Protein AF-A0A1V4TZR5-F1 (afdb_monomer_lite)

Structure (mmCIF, N/CA/C/O backbone):
data_AF-A0A1V4TZR5-F1
#
_entry.id   AF-A0A1V4TZR5-F1
#
loop_
_atom_site.group_PDB
_atom_site.id
_atom_site.type_symbol
_atom_site.label_atom_id
_atom_site.label_alt_id
_atom_site.label_comp_id
_atom_site.label_asym_id
_atom_site.label_entity_id
_atom_site.label_seq_id
_atom_site.pdbx_PDB_ins_code
_atom_site.Cartn_x
_atom_site.Cartn_y
_atom_site.Cartn_z
_atom_site.occupancy
_atom_site.B_iso_or_equiv
_atom_site.auth_seq_id
_atom_site.auth_comp_id
_atom_site.auth_asym_id
_atom_site.auth_atom_id
_atom_site.pdbx_PDB_model_num
ATOM 1 N N . MET A 1 1 ? 12.881 13.102 1.757 1.00 41.53 1 MET A N 1
ATOM 2 C CA . MET A 1 1 ? 12.978 12.162 0.625 1.00 41.53 1 MET A CA 1
ATOM 3 C C . MET A 1 1 ? 14.440 12.087 0.265 1.00 41.53 1 MET A C 1
ATOM 5 O O . MET A 1 1 ? 14.995 13.109 -0.115 1.00 41.53 1 MET A O 1
ATOM 9 N N . GLU A 1 2 ? 15.075 10.937 0.457 1.00 46.25 2 GLU A N 1
ATOM 10 C CA . GLU A 1 2 ? 16.318 10.672 -0.265 1.00 46.25 2 GLU A CA 1
ATOM 11 C C . GLU A 1 2 ? 15.955 10.663 -1.757 1.00 46.25 2 GLU A C 1
ATOM 13 O O . GLU A 1 2 ? 14.931 10.098 -2.140 1.00 46.25 2 GLU A O 1
ATOM 18 N N . GLY A 1 3 ? 16.700 11.388 -2.591 1.00 53.25 3 GLY A N 1
ATOM 19 C CA . GLY A 1 3 ? 16.380 11.612 -4.008 1.00 53.25 3 GLY A CA 1
ATOM 20 C C . GLY A 1 3 ? 16.593 10.388 -4.905 1.00 53.25 3 GLY A C 1
ATOM 21 O O . GLY A 1 3 ? 17.059 10.538 -6.027 1.00 53.25 3 GLY A O 1
ATOM 22 N N . ASN A 1 4 ? 16.319 9.183 -4.405 1.00 70.31 4 ASN A N 1
ATOM 23 C CA . ASN A 1 4 ? 16.599 7.900 -5.052 1.00 70.31 4 ASN A CA 1
ATOM 24 C C . ASN A 1 4 ? 15.335 7.139 -5.487 1.00 70.31 4 ASN A C 1
ATOM 26 O O . ASN A 1 4 ? 15.449 6.040 -6.020 1.00 70.31 4 ASN A O 1
ATOM 30 N N . THR A 1 5 ? 14.140 7.691 -5.254 1.00 76.06 5 THR A N 1
ATOM 31 C CA . THR A 1 5 ? 12.869 7.011 -5.539 1.00 76.06 5 THR A CA 1
ATOM 32 C C . THR A 1 5 ? 12.047 7.798 -6.552 1.00 76.06 5 THR A C 1
ATOM 34 O O . THR A 1 5 ? 11.783 8.985 -6.358 1.00 76.06 5 THR A O 1
ATOM 37 N N . ILE A 1 6 ? 11.593 7.119 -7.606 1.00 80.38 6 ILE A N 1
ATOM 38 C CA . ILE A 1 6 ? 10.642 7.644 -8.589 1.00 80.38 6 ILE A CA 1
ATOM 39 C C . ILE A 1 6 ? 9.347 6.845 -8.453 1.00 80.38 6 ILE A C 1
ATOM 41 O O . ILE A 1 6 ? 9.367 5.619 -8.497 1.00 80.38 6 ILE A O 1
ATOM 45 N N . VAL A 1 7 ? 8.223 7.545 -8.299 1.00 83.62 7 VAL A N 1
ATOM 46 C CA . VAL A 1 7 ? 6.881 6.952 -8.312 1.00 83.62 7 VAL A CA 1
ATOM 47 C C . VAL A 1 7 ? 6.123 7.561 -9.480 1.00 83.62 7 VAL A C 1
ATOM 49 O O . VAL A 1 7 ? 6.061 8.784 -9.597 1.00 83.62 7 VAL A O 1
ATOM 52 N N . MET A 1 8 ? 5.563 6.718 -10.343 1.00 87.19 8 MET A N 1
ATOM 53 C CA . MET A 1 8 ? 4.753 7.149 -11.478 1.00 87.19 8 MET A CA 1
ATOM 54 C C . MET A 1 8 ? 3.596 6.188 -11.715 1.00 87.19 8 MET A C 1
ATOM 56 O O . MET A 1 8 ? 3.726 4.987 -11.480 1.00 87.19 8 MET A O 1
ATOM 60 N N . ASP A 1 9 ? 2.498 6.730 -12.227 1.00 88.56 9 ASP A N 1
ATOM 61 C CA . ASP A 1 9 ? 1.417 5.939 -12.796 1.00 88.56 9 ASP A CA 1
ATOM 62 C C . ASP A 1 9 ? 1.703 5.700 -14.277 1.00 88.56 9 ASP A C 1
ATOM 64 O O . ASP A 1 9 ? 2.139 6.600 -14.996 1.00 88.56 9 ASP A O 1
ATOM 68 N N . THR A 1 10 ? 1.436 4.485 -14.740 1.00 90.69 10 THR A N 1
ATOM 69 C CA . THR A 1 10 ? 1.582 4.113 -16.146 1.00 90.69 10 THR A CA 1
ATOM 70 C C . THR A 1 10 ? 0.450 3.186 -16.573 1.00 90.69 10 THR A C 1
ATOM 72 O O . THR A 1 10 ? -0.339 2.714 -15.748 1.00 90.69 10 THR A O 1
ATOM 75 N N . ILE A 1 11 ? 0.361 2.943 -17.874 1.00 89.62 11 ILE A N 1
ATOM 76 C CA . ILE A 1 11 ? -0.538 1.960 -18.469 1.00 89.62 11 ILE A CA 1
ATOM 77 C C . ILE A 1 11 ? 0.256 0.720 -18.874 1.00 89.62 11 ILE A C 1
ATOM 79 O O . ILE A 1 11 ? 1.424 0.811 -19.249 1.00 89.62 11 ILE A O 1
ATOM 83 N N . ILE A 1 12 ? -0.384 -0.446 -18.800 1.00 94.75 12 ILE A N 1
ATOM 84 C CA . ILE A 1 12 ? 0.176 -1.668 -19.382 1.00 94.75 12 ILE A CA 1
ATOM 85 C C . ILE A 1 12 ? 0.112 -1.522 -20.903 1.00 94.75 12 ILE A C 1
ATOM 87 O O . ILE A 1 12 ? -0.946 -1.204 -21.447 1.00 94.75 12 ILE A O 1
ATOM 91 N N . GLY A 1 13 ? 1.235 -1.760 -21.573 1.00 95.62 13 GLY A N 1
ATOM 92 C CA . GLY A 1 13 ? 1.383 -1.612 -23.014 1.00 95.62 13 GLY A CA 1
ATOM 93 C C . GLY A 1 13 ? 2.599 -0.774 -23.390 1.00 95.62 13 GLY A C 1
ATOM 94 O O . GLY A 1 13 ? 3.526 -0.588 -22.602 1.00 95.62 13 GLY A O 1
ATOM 95 N N . GLU A 1 14 ? 2.586 -0.283 -24.622 1.00 94.38 14 GLU A N 1
ATOM 96 C CA . GLU A 1 14 ? 3.638 0.543 -25.206 1.00 94.38 14 GLU A CA 1
ATOM 97 C C . GLU A 1 14 ? 3.061 1.887 -25.654 1.00 94.38 14 GLU A C 1
ATOM 99 O O . GLU A 1 14 ? 1.922 1.965 -26.120 1.00 94.38 14 GLU A O 1
ATOM 104 N N . GLY A 1 15 ? 3.851 2.947 -25.502 1.00 89.75 15 GLY A N 1
ATOM 105 C CA . GLY A 1 15 ? 3.522 4.286 -25.966 1.00 89.75 15 GLY A CA 1
ATOM 106 C C . GLY A 1 15 ? 4.728 4.980 -26.586 1.00 89.75 15 GLY A C 1
ATOM 107 O O . GLY A 1 15 ? 5.882 4.653 -26.306 1.00 89.75 15 GLY A O 1
ATOM 108 N N . GLU A 1 16 ? 4.460 5.968 -27.434 1.00 87.38 16 GLU A N 1
ATOM 109 C CA . GLU A 1 16 ? 5.512 6.810 -27.990 1.00 87.38 16 GLU A CA 1
ATOM 110 C C . GLU A 1 16 ? 5.997 7.820 -26.939 1.00 87.38 16 GLU A C 1
ATOM 112 O O . GLU A 1 16 ? 5.207 8.469 -26.249 1.00 87.38 16 GLU A O 1
ATOM 117 N N . LEU A 1 17 ? 7.319 7.958 -26.803 1.00 87.25 17 LEU A N 1
ATOM 118 C CA . LEU A 1 17 ? 7.912 8.924 -25.885 1.00 87.25 17 LEU A CA 1
ATOM 119 C C . LEU A 1 17 ? 8.089 10.282 -26.557 1.00 87.25 17 LEU A C 1
ATOM 121 O O . LEU A 1 17 ? 8.948 10.461 -27.421 1.00 87.25 17 LEU A O 1
ATOM 125 N N . HIS A 1 18 ? 7.346 11.270 -26.066 1.00 85.00 18 HIS A N 1
ATOM 126 C CA . HIS A 1 18 ? 7.505 12.665 -26.455 1.00 85.00 18 HIS A CA 1
ATOM 127 C C . HIS A 1 18 ? 8.212 13.443 -25.344 1.00 85.00 18 HIS A C 1
ATOM 129 O O . HIS A 1 18 ? 7.606 13.840 -24.353 1.00 85.00 18 HIS A O 1
ATOM 135 N N . PHE A 1 19 ? 9.508 13.694 -25.525 1.00 82.94 19 PHE A N 1
ATOM 136 C CA . PHE A 1 19 ? 10.323 14.442 -24.559 1.00 82.94 19 PHE A CA 1
ATOM 137 C C . PHE A 1 19 ? 10.041 15.960 -24.554 1.00 82.94 19 PHE A C 1
ATOM 139 O O . PHE A 1 19 ? 10.516 16.682 -23.679 1.00 82.94 19 PHE A O 1
ATOM 146 N N . GLY A 1 20 ? 9.226 16.462 -25.488 1.00 77.75 20 GLY A N 1
ATOM 147 C CA . GLY A 1 20 ? 8.846 17.873 -25.554 1.00 77.75 20 GLY A CA 1
ATOM 148 C C . GLY A 1 20 ? 10.075 18.794 -25.650 1.00 77.75 20 GLY A C 1
ATOM 149 O O . GLY A 1 20 ? 10.891 18.595 -26.549 1.00 77.75 20 GLY A O 1
ATOM 150 N N . PRO A 1 21 ? 10.233 19.798 -24.762 1.00 72.88 21 PRO A N 1
ATOM 151 C CA . PRO A 1 21 ? 11.393 20.692 -24.771 1.00 72.88 21 PRO A CA 1
ATOM 152 C C . PRO A 1 21 ? 12.685 20.019 -24.283 1.00 72.88 21 PRO A C 1
ATOM 154 O O . PRO A 1 21 ? 13.762 20.584 -24.472 1.00 72.88 21 PRO A O 1
ATOM 157 N N . ALA A 1 22 ? 12.609 18.836 -23.659 1.00 73.31 22 ALA A N 1
ATOM 158 C CA . ALA A 1 22 ? 13.800 18.061 -23.353 1.00 73.31 22 ALA A CA 1
ATOM 159 C C . ALA A 1 22 ? 14.406 17.540 -24.661 1.00 73.31 22 ALA A C 1
ATOM 161 O O . ALA A 1 22 ? 13.767 16.843 -25.449 1.00 73.31 22 ALA A O 1
ATOM 162 N N . SER A 1 23 ? 15.660 17.907 -24.894 1.00 65.38 23 SER A N 1
ATOM 163 C CA . SER A 1 23 ? 16.415 17.537 -26.083 1.00 65.38 23 SER A CA 1
ATOM 164 C C . SER A 1 23 ? 17.523 16.546 -25.736 1.00 65.38 23 SER A C 1
ATOM 166 O O . SER A 1 23 ? 17.805 16.266 -24.568 1.00 65.38 23 SER A O 1
ATOM 168 N N . LYS A 1 24 ? 18.209 16.064 -26.775 1.00 60.88 24 LYS A N 1
ATOM 169 C CA . LYS A 1 24 ? 19.467 15.319 -26.646 1.00 60.88 24 LYS A CA 1
ATOM 170 C C . LYS A 1 24 ? 20.497 16.030 -25.752 1.00 60.88 24 LYS A C 1
ATOM 172 O O . LYS A 1 24 ? 21.319 15.338 -25.164 1.00 60.88 24 LYS A O 1
ATOM 177 N N . ASP A 1 25 ? 20.442 17.358 -25.649 1.00 65.38 25 ASP A N 1
ATOM 178 C CA . ASP A 1 25 ? 21.437 18.164 -24.935 1.00 65.38 25 ASP A CA 1
ATOM 179 C C . ASP A 1 25 ? 20.937 18.646 -23.561 1.00 65.38 25 ASP A C 1
ATOM 181 O O . ASP A 1 25 ? 21.736 18.841 -22.650 1.00 65.38 25 ASP A O 1
ATOM 185 N N . LEU A 1 26 ? 19.618 18.805 -23.387 1.00 67.06 26 LEU A N 1
ATOM 186 C CA . LEU A 1 26 ? 19.001 19.224 -22.118 1.00 67.06 26 LEU A CA 1
ATOM 187 C C . LEU A 1 26 ? 18.702 18.042 -21.181 1.00 67.06 26 LEU A C 1
ATOM 189 O O . LEU A 1 26 ? 18.626 18.223 -19.968 1.00 67.06 26 LEU A O 1
ATOM 193 N N . GLY A 1 27 ? 18.592 16.833 -21.740 1.00 76.12 27 GLY A N 1
ATOM 194 C CA . GLY A 1 27 ? 18.378 15.599 -20.995 1.00 76.12 27 GLY A CA 1
ATOM 195 C C . GLY A 1 27 ? 16.925 15.352 -20.608 1.00 76.12 27 GLY A C 1
ATOM 196 O O . GLY A 1 27 ? 16.122 16.265 -20.448 1.00 76.12 27 GLY A O 1
ATOM 197 N N . GLY A 1 28 ? 16.583 14.075 -20.474 1.00 86.50 28 GLY A N 1
ATOM 198 C CA . GLY A 1 28 ? 15.235 13.632 -20.137 1.00 86.50 28 GLY A CA 1
ATOM 199 C C . GLY A 1 28 ? 15.166 12.117 -20.044 1.00 86.50 28 GLY A C 1
ATOM 200 O O . GLY A 1 28 ? 15.966 11.420 -20.663 1.00 86.50 28 GLY A O 1
ATOM 201 N N . GLN A 1 29 ? 14.219 11.603 -19.269 1.00 91.06 29 GLN A N 1
ATOM 202 C CA . GLN A 1 29 ? 13.954 10.170 -19.173 1.00 91.06 29 GLN A CA 1
ATOM 203 C C . GLN A 1 29 ? 12.460 9.888 -19.289 1.00 91.06 29 GLN A C 1
ATOM 205 O O . GLN A 1 29 ? 11.643 10.705 -18.867 1.00 91.06 29 GLN A O 1
ATOM 210 N N . GLY A 1 30 ? 12.117 8.736 -19.855 1.00 91.69 30 GLY A N 1
ATOM 211 C CA . GLY A 1 30 ? 10.738 8.300 -20.024 1.00 91.69 30 GLY A CA 1
ATOM 212 C C . GLY A 1 30 ? 10.611 6.783 -19.983 1.00 91.69 30 GLY A C 1
ATOM 213 O O . GLY A 1 30 ? 11.525 6.065 -20.388 1.00 91.69 30 GLY A O 1
ATOM 214 N N . LEU A 1 31 ? 9.466 6.314 -19.495 1.00 94.75 31 LEU A N 1
ATOM 215 C CA . LEU A 1 31 ? 9.044 4.919 -19.557 1.00 94.75 31 LEU A CA 1
ATOM 216 C C . LEU A 1 31 ? 8.263 4.712 -20.859 1.00 94.75 31 LEU A C 1
ATOM 218 O O . LEU A 1 31 ? 7.177 5.265 -21.011 1.00 94.75 31 LEU A O 1
ATOM 222 N N . ARG A 1 32 ? 8.825 3.958 -21.806 1.00 95.44 32 ARG A N 1
ATOM 223 C CA . ARG A 1 32 ? 8.204 3.682 -23.111 1.00 95.44 32 ARG A CA 1
ATOM 224 C C . ARG A 1 32 ? 7.141 2.595 -23.017 1.00 95.44 32 ARG A C 1
ATOM 226 O O . ARG A 1 32 ? 6.089 2.700 -23.641 1.00 95.44 32 ARG A O 1
ATOM 233 N N . SER A 1 33 ? 7.431 1.534 -22.275 1.00 96.50 33 SER A N 1
ATOM 234 C CA . SER A 1 33 ? 6.533 0.389 -22.180 1.00 96.50 33 SER A CA 1
ATOM 235 C C . SER A 1 33 ? 6.601 -0.286 -20.823 1.00 96.50 33 SER A C 1
ATOM 237 O O . SER A 1 33 ? 7.637 -0.285 -20.153 1.00 96.50 33 SER A O 1
ATOM 239 N N . LEU A 1 34 ? 5.476 -0.885 -20.447 1.00 97.19 34 LEU A N 1
ATOM 240 C CA . LEU A 1 34 ? 5.358 -1.805 -19.330 1.00 97.19 34 LEU A CA 1
ATOM 241 C C . LEU A 1 34 ? 4.607 -3.045 -19.806 1.00 97.19 34 LEU A C 1
ATOM 243 O O . LEU A 1 34 ? 3.456 -2.960 -20.235 1.00 97.19 34 LEU A O 1
ATOM 247 N N . VAL A 1 35 ? 5.247 -4.203 -19.677 1.00 97.44 35 VAL A N 1
ATOM 248 C CA . VAL A 1 35 ? 4.651 -5.511 -19.959 1.00 97.44 35 VAL A CA 1
ATOM 249 C C . VAL A 1 35 ? 4.681 -6.344 -18.685 1.00 97.44 35 VAL A C 1
ATOM 251 O O . VAL A 1 35 ? 5.705 -6.407 -18.007 1.00 97.44 35 VAL A O 1
ATOM 254 N N . VAL A 1 36 ? 3.555 -6.974 -18.357 1.00 96.38 36 VAL A N 1
ATOM 255 C CA . VAL A 1 36 ? 3.476 -7.976 -17.288 1.00 96.38 36 VAL A CA 1
ATOM 256 C C . VAL A 1 36 ? 3.531 -9.346 -17.951 1.00 96.38 36 VAL A C 1
ATOM 258 O O . VAL A 1 36 ? 2.647 -9.668 -18.743 1.00 96.38 36 VAL A O 1
ATOM 261 N N . ASP A 1 37 ? 4.565 -10.122 -17.646 1.00 94.69 37 ASP A N 1
ATOM 262 C CA . ASP A 1 37 ? 4.792 -11.457 -18.198 1.00 94.69 37 ASP A CA 1
ATOM 263 C C . ASP A 1 37 ? 4.901 -12.465 -17.050 1.00 94.69 37 ASP A C 1
ATOM 265 O O . ASP A 1 37 ? 5.922 -12.560 -16.370 1.00 94.69 37 ASP A O 1
ATOM 269 N N . GLY A 1 38 ? 3.796 -13.154 -16.759 1.00 94.25 38 GLY A N 1
ATOM 270 C CA . GLY A 1 38 ? 3.696 -14.059 -15.614 1.00 94.25 38 GLY A CA 1
ATOM 271 C C . GLY A 1 38 ? 3.983 -13.359 -14.279 1.00 94.25 38 GLY A C 1
ATOM 272 O O . GLY A 1 38 ? 3.177 -12.554 -13.802 1.00 94.25 38 GLY A O 1
ATOM 273 N N . ASP A 1 39 ? 5.128 -13.692 -13.682 1.00 95.06 39 ASP A N 1
ATOM 274 C CA . ASP A 1 39 ? 5.614 -13.147 -12.407 1.00 95.06 39 ASP A CA 1
ATOM 275 C C . ASP A 1 39 ? 6.731 -12.108 -12.581 1.00 95.06 39 ASP A C 1
ATOM 277 O O . ASP A 1 39 ? 7.379 -11.714 -11.610 1.00 95.06 39 ASP A O 1
ATOM 281 N N . GLU A 1 40 ? 6.928 -11.617 -13.803 1.00 97.25 40 GLU A N 1
ATOM 282 C CA . GLU A 1 40 ? 7.869 -10.555 -14.134 1.00 97.25 40 GLU A CA 1
ATOM 283 C C . GLU A 1 40 ? 7.146 -9.311 -14.662 1.00 97.25 40 GLU A C 1
ATOM 285 O O . GLU A 1 40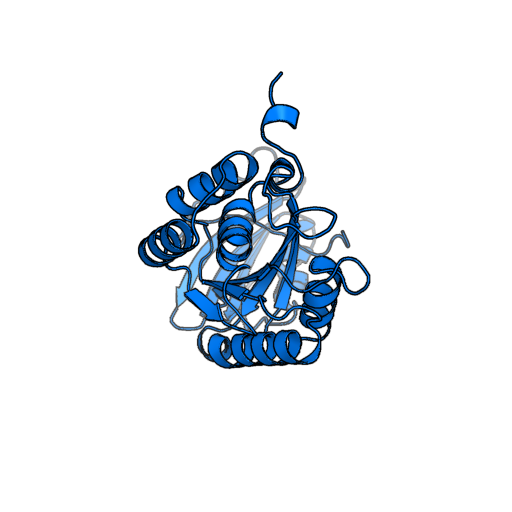 ? 6.091 -9.364 -15.298 1.00 97.25 40 GLU A O 1
ATOM 290 N N . VAL A 1 41 ? 7.746 -8.154 -14.402 1.00 97.19 41 VAL A N 1
ATOM 291 C CA . VAL A 1 41 ? 7.373 -6.867 -14.981 1.00 97.19 41 VAL A CA 1
ATOM 292 C C . VAL A 1 41 ? 8.571 -6.365 -15.769 1.00 97.19 41 VAL A C 1
ATOM 294 O O . VAL A 1 41 ? 9.655 -6.164 -15.220 1.00 97.19 41 VAL A O 1
ATOM 297 N N . ARG A 1 42 ? 8.365 -6.163 -17.067 1.00 97.94 42 ARG A N 1
ATOM 298 C CA . ARG A 1 42 ? 9.366 -5.669 -18.010 1.00 97.94 42 ARG A CA 1
ATOM 299 C C . ARG A 1 42 ? 9.057 -4.208 -18.294 1.00 97.94 42 ARG A C 1
ATOM 301 O O . ARG A 1 42 ? 7.987 -3.892 -18.812 1.00 97.94 42 ARG A O 1
ATOM 308 N N . THR A 1 43 ? 9.977 -3.318 -17.945 1.00 97.12 43 THR A N 1
ATOM 309 C CA . THR A 1 43 ? 9.836 -1.877 -18.185 1.00 97.12 43 THR A CA 1
ATOM 310 C C . THR A 1 43 ? 10.918 -1.397 -19.132 1.00 97.12 43 THR A C 1
ATOM 312 O O . THR A 1 43 ? 12.100 -1.523 -18.819 1.00 97.12 43 THR A O 1
ATOM 315 N N . THR A 1 44 ? 10.543 -0.845 -20.287 1.00 96.75 44 THR A N 1
ATOM 316 C CA . THR A 1 44 ? 11.528 -0.258 -21.201 1.00 96.75 44 THR A CA 1
ATOM 317 C C . THR A 1 44 ? 11.634 1.237 -20.981 1.00 96.75 44 THR A C 1
ATOM 319 O O . THR A 1 44 ? 10.677 1.986 -21.175 1.00 96.75 44 THR A O 1
ATOM 322 N N . TRP A 1 45 ? 12.827 1.673 -20.608 1.00 95.62 45 TRP A N 1
ATOM 323 C CA . TRP A 1 45 ? 13.154 3.054 -20.310 1.00 95.62 45 TRP A CA 1
ATOM 324 C C . TRP A 1 45 ? 14.031 3.643 -21.397 1.00 95.62 45 TRP A C 1
ATOM 326 O O . TRP A 1 45 ? 14.896 2.969 -21.954 1.00 95.62 45 TRP A O 1
ATOM 336 N N . VAL A 1 46 ? 13.842 4.933 -21.650 1.00 93.81 46 VAL A N 1
ATOM 337 C CA . VAL A 1 46 ? 14.687 5.712 -22.548 1.00 93.81 46 VAL A CA 1
ATOM 338 C C . VAL A 1 46 ? 15.223 6.916 -21.792 1.00 93.81 46 VAL A C 1
ATOM 340 O O . VAL A 1 46 ? 14.450 7.704 -21.251 1.00 93.81 46 VAL A O 1
ATOM 343 N N . GLY A 1 47 ? 16.544 7.066 -21.773 1.00 92.19 47 GLY A N 1
ATOM 344 C CA . GLY A 1 47 ? 17.248 8.214 -21.211 1.00 92.19 47 GLY A CA 1
ATOM 345 C C . GLY A 1 47 ? 18.009 8.990 -22.285 1.00 92.19 47 GLY A C 1
ATOM 346 O O . GLY A 1 47 ? 18.623 8.398 -23.171 1.00 92.19 47 GLY A O 1
ATOM 347 N N . LEU A 1 48 ? 17.988 10.317 -22.192 1.00 89.81 48 LEU A N 1
ATOM 348 C CA . LEU A 1 48 ? 18.710 11.266 -23.038 1.00 89.81 48 LEU A CA 1
ATOM 349 C C . LEU A 1 48 ? 19.732 12.048 -22.208 1.00 89.81 48 LEU A C 1
ATOM 351 O O . LEU A 1 48 ? 19.477 12.372 -21.044 1.00 89.81 48 LEU A O 1
ATOM 355 N N . ALA A 1 49 ? 20.853 12.415 -22.828 1.00 86.19 49 ALA A N 1
ATOM 356 C CA . ALA A 1 49 ? 21.931 13.178 -22.199 1.00 86.19 49 ALA A CA 1
ATOM 357 C C . ALA A 1 49 ? 22.376 12.537 -20.868 1.00 86.19 49 ALA A C 1
ATOM 359 O O . ALA A 1 49 ? 22.516 11.317 -20.780 1.00 86.19 49 ALA A O 1
ATOM 360 N N . GLY A 1 50 ? 22.553 13.328 -19.805 1.00 83.06 50 GLY A N 1
ATOM 361 C CA . GLY A 1 50 ? 22.882 12.847 -18.460 1.00 83.06 50 GLY A CA 1
ATOM 362 C C . GLY A 1 50 ? 21.913 11.798 -17.894 1.00 83.06 50 GLY A C 1
ATOM 363 O O . GLY A 1 50 ? 22.348 10.911 -17.162 1.00 83.06 50 GLY A O 1
ATOM 364 N N . ALA A 1 51 ? 20.629 11.823 -18.276 1.00 86.44 51 ALA A N 1
ATOM 365 C CA . ALA A 1 51 ? 19.640 10.862 -17.779 1.00 86.44 51 ALA A CA 1
ATOM 366 C C . ALA A 1 51 ? 19.875 9.436 -18.308 1.00 86.44 51 ALA A C 1
ATOM 368 O O . ALA A 1 51 ? 19.426 8.468 -17.698 1.00 86.44 51 ALA A O 1
ATOM 369 N N . SER A 1 52 ? 20.639 9.288 -19.395 1.00 87.12 52 SER A N 1
ATOM 370 C CA . SER A 1 52 ? 21.078 7.980 -19.894 1.00 87.12 52 SER A CA 1
ATOM 371 C C . SER A 1 52 ? 21.929 7.203 -18.885 1.00 87.12 52 SER A C 1
ATOM 373 O O . SER A 1 52 ? 21.906 5.979 -18.904 1.00 87.12 52 SER A O 1
ATOM 375 N N . VAL A 1 53 ? 22.645 7.881 -17.979 1.00 87.50 53 VAL A N 1
ATOM 376 C CA . VAL A 1 53 ? 23.412 7.223 -16.911 1.00 87.50 53 VAL A CA 1
ATOM 377 C C . VAL A 1 53 ? 22.464 6.701 -15.832 1.00 87.50 53 VAL A C 1
ATOM 379 O O . VAL A 1 53 ? 22.590 5.558 -15.401 1.00 87.50 53 VAL A O 1
ATOM 382 N N . GLY A 1 54 ? 21.472 7.504 -15.440 1.00 88.31 54 GLY A N 1
ATOM 383 C CA . GLY A 1 54 ? 20.452 7.092 -14.474 1.00 88.31 54 GLY A CA 1
ATOM 384 C C . GLY A 1 54 ? 19.649 5.893 -14.976 1.00 88.31 54 GLY A C 1
ATOM 385 O O . GLY A 1 54 ? 19.598 4.860 -14.314 1.00 88.31 54 GLY A O 1
ATOM 386 N N . VAL A 1 55 ? 19.096 6.012 -16.184 1.00 90.25 55 VAL A N 1
ATOM 387 C CA . VAL A 1 55 ? 18.307 4.959 -16.834 1.00 90.25 55 VAL A CA 1
ATOM 388 C C . VAL A 1 55 ? 19.164 3.747 -17.190 1.00 90.25 55 VAL A C 1
ATOM 390 O O . VAL A 1 55 ? 18.774 2.626 -16.905 1.00 90.25 55 VAL A O 1
ATOM 393 N N . GLY A 1 56 ? 20.325 3.960 -17.808 1.00 90.06 56 GLY A N 1
ATOM 394 C CA . GLY A 1 56 ? 21.135 2.903 -18.406 1.00 90.06 56 GLY A CA 1
ATOM 395 C C . GLY A 1 56 ? 22.142 2.234 -17.479 1.00 90.06 56 GLY A C 1
ATOM 396 O O . GLY A 1 56 ? 22.570 1.134 -17.783 1.00 90.06 56 GLY A O 1
ATOM 397 N N . ALA A 1 57 ? 22.551 2.864 -16.377 1.00 89.69 57 ALA A N 1
ATOM 398 C CA . ALA A 1 57 ? 23.499 2.267 -15.433 1.00 89.69 57 ALA A CA 1
ATOM 399 C C . ALA A 1 57 ? 22.922 2.141 -14.024 1.00 89.69 57 ALA A C 1
ATOM 401 O O . ALA A 1 57 ? 23.102 1.099 -13.402 1.00 89.69 57 ALA A O 1
ATOM 402 N N . CYS A 1 58 ? 22.237 3.164 -13.504 1.00 90.69 58 CYS A N 1
ATOM 403 C CA . CYS A 1 58 ? 21.804 3.163 -12.105 1.00 90.69 58 CYS A CA 1
ATOM 404 C C . CYS A 1 58 ? 20.556 2.301 -11.862 1.00 90.69 58 CYS A C 1
ATOM 406 O O . CYS A 1 58 ? 20.598 1.422 -11.006 1.00 90.69 58 CYS A O 1
ATOM 408 N N . MET A 1 59 ? 19.461 2.520 -12.603 1.00 90.62 59 MET A N 1
ATOM 409 C CA . MET A 1 59 ? 18.213 1.759 -12.417 1.00 90.62 59 MET A CA 1
ATOM 410 C C . MET A 1 59 ? 18.399 0.235 -12.587 1.00 90.62 59 MET A C 1
ATOM 412 O O . MET A 1 59 ? 17.900 -0.496 -11.735 1.00 90.62 59 MET A O 1
ATOM 416 N N . PRO A 1 60 ? 19.171 -0.262 -13.578 1.00 93.50 60 PRO A N 1
ATOM 417 C CA . PRO A 1 60 ? 19.467 -1.689 -13.749 1.00 93.50 60 PRO A CA 1
ATOM 418 C C . PRO A 1 60 ? 20.204 -2.344 -12.576 1.00 93.50 60 PRO A C 1
ATOM 420 O O . PRO A 1 60 ? 20.163 -3.558 -12.418 1.00 93.50 60 PRO A O 1
ATOM 423 N N . GLN A 1 61 ? 20.907 -1.553 -11.763 1.00 91.50 61 GLN A N 1
ATOM 424 C CA . GLN A 1 61 ? 21.615 -2.025 -10.568 1.00 91.50 61 GLN A CA 1
ATOM 425 C C . GLN A 1 61 ? 20.748 -1.925 -9.304 1.00 91.50 61 GLN A C 1
ATOM 427 O O . GLN A 1 61 ? 21.207 -2.251 -8.208 1.00 91.50 61 GLN A O 1
ATOM 432 N N . GLY A 1 62 ? 19.503 -1.456 -9.436 1.00 89.69 62 GLY A N 1
ATOM 433 C CA . GLY A 1 62 ? 18.569 -1.333 -8.329 1.00 89.69 62 GLY A CA 1
ATOM 434 C C . GLY A 1 62 ? 18.281 -2.696 -7.685 1.00 89.69 62 GLY A C 1
ATOM 435 O O . GLY A 1 62 ? 18.068 -3.675 -8.413 1.00 89.69 62 GLY A O 1
ATOM 436 N N . PRO A 1 63 ? 18.240 -2.787 -6.341 1.00 88.25 63 PRO A N 1
ATOM 437 C CA . PRO A 1 63 ? 17.845 -4.009 -5.652 1.00 88.25 63 PRO A CA 1
ATOM 438 C C . PRO A 1 63 ? 16.505 -4.540 -6.166 1.00 88.25 63 PRO A C 1
ATOM 440 O O . PRO A 1 63 ? 15.547 -3.785 -6.318 1.00 88.25 63 PRO A O 1
ATOM 443 N N . GLY A 1 64 ? 16.441 -5.847 -6.421 1.00 89.88 64 GLY A N 1
ATOM 444 C CA . GLY A 1 64 ? 15.256 -6.491 -6.989 1.00 89.88 64 GLY A CA 1
ATOM 445 C C . GLY A 1 64 ? 15.208 -6.512 -8.519 1.00 89.88 64 GLY A C 1
ATOM 446 O O . GLY A 1 64 ? 14.280 -7.097 -9.063 1.00 89.88 64 GLY A O 1
ATOM 447 N N . THR A 1 65 ? 16.195 -5.948 -9.221 1.00 95.50 65 THR A N 1
ATOM 448 C CA . THR A 1 65 ? 16.350 -6.179 -10.667 1.00 95.50 65 THR A CA 1
ATOM 449 C C . THR A 1 65 ? 16.770 -7.628 -10.920 1.00 95.50 65 THR A C 1
ATOM 451 O O . THR A 1 65 ? 17.752 -8.097 -10.348 1.00 95.50 65 THR A O 1
ATOM 454 N N . ILE A 1 66 ? 16.023 -8.338 -11.768 1.00 97.25 66 ILE A N 1
ATOM 455 C CA . ILE A 1 66 ? 16.340 -9.704 -12.215 1.00 97.25 66 ILE A CA 1
ATOM 456 C C . ILE A 1 66 ? 17.367 -9.639 -13.344 1.00 97.25 66 ILE A C 1
ATOM 458 O O . ILE A 1 66 ? 18.384 -10.327 -13.311 1.00 97.25 66 ILE A O 1
ATOM 462 N N . ALA A 1 67 ? 17.095 -8.799 -14.341 1.00 97.19 67 ALA A N 1
ATOM 463 C CA . ALA A 1 67 ? 17.936 -8.627 -15.513 1.00 97.19 67 ALA A CA 1
ATOM 464 C C . ALA A 1 67 ? 17.706 -7.255 -16.158 1.00 97.19 67 ALA A C 1
ATOM 466 O O . ALA A 1 67 ? 16.678 -6.606 -15.946 1.00 97.19 67 ALA A O 1
ATOM 467 N N . ALA A 1 68 ? 18.675 -6.832 -16.964 1.00 97.12 68 ALA A N 1
ATOM 468 C CA . ALA A 1 68 ? 18.560 -5.666 -17.821 1.00 97.12 68 ALA A CA 1
ATOM 469 C C . ALA A 1 68 ? 19.039 -6.017 -19.228 1.00 97.12 68 ALA A C 1
ATOM 471 O O . ALA A 1 68 ? 20.126 -6.565 -19.406 1.00 97.12 68 ALA A O 1
ATOM 472 N N . GLU A 1 69 ? 18.212 -5.701 -20.214 1.00 96.81 69 GLU A N 1
ATOM 473 C CA . GLU A 1 69 ? 18.4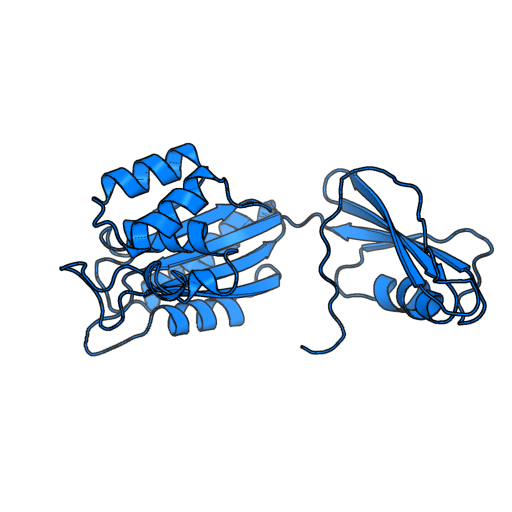57 -5.984 -21.621 1.00 96.81 69 GLU A CA 1
ATOM 474 C C . GLU A 1 69 ? 18.754 -4.683 -22.354 1.00 96.81 69 GLU A C 1
ATOM 476 O O . GLU A 1 69 ? 18.004 -3.705 -22.255 1.00 96.81 69 GLU A O 1
ATOM 481 N N . TYR A 1 70 ? 19.845 -4.693 -23.109 1.00 95.31 70 TYR A N 1
ATOM 482 C CA . TYR A 1 70 ? 20.299 -3.558 -23.893 1.00 95.31 70 TYR A CA 1
ATOM 483 C C . TYR A 1 70 ? 20.352 -3.929 -25.374 1.00 95.31 70 TYR A C 1
ATOM 485 O O . TYR A 1 70 ? 20.626 -5.084 -25.697 1.00 95.31 70 TYR A O 1
ATOM 493 N N . PRO A 1 71 ? 20.165 -2.957 -26.279 1.00 89.75 71 PRO A N 1
ATOM 494 C CA . PRO A 1 71 ? 20.555 -3.116 -27.674 1.00 89.75 71 PRO A CA 1
ATOM 495 C C . PRO A 1 71 ? 22.066 -3.378 -27.804 1.00 89.75 71 PRO A C 1
ATOM 497 O O . PRO A 1 71 ? 22.851 -2.801 -27.048 1.00 89.75 71 PRO A O 1
ATOM 500 N N . ASP A 1 72 ? 22.470 -4.177 -28.794 1.00 84.25 72 ASP A N 1
ATOM 501 C CA . ASP A 1 72 ? 23.854 -4.663 -28.957 1.00 84.25 72 ASP A CA 1
ATOM 502 C C . ASP A 1 72 ? 24.921 -3.547 -28.964 1.00 84.25 72 ASP A C 1
ATOM 504 O O . ASP A 1 72 ? 25.974 -3.685 -28.344 1.00 84.25 72 ASP A O 1
ATOM 508 N N . ASP A 1 73 ? 24.636 -2.408 -29.602 1.00 85.06 73 ASP A N 1
ATOM 509 C CA . ASP A 1 73 ? 25.584 -1.293 -29.767 1.00 85.06 73 ASP A CA 1
ATOM 510 C C . ASP A 1 73 ? 25.384 -0.148 -28.751 1.00 85.06 73 ASP A C 1
ATOM 512 O O . ASP A 1 73 ? 25.752 1.008 -29.010 1.00 85.06 73 ASP A O 1
ATOM 516 N N . VAL A 1 74 ? 24.763 -0.419 -27.595 1.00 86.69 74 VAL A N 1
ATOM 517 C CA . VAL A 1 74 ? 24.474 0.632 -26.609 1.00 86.69 74 VAL A CA 1
ATOM 518 C C . VAL A 1 74 ? 25.760 1.279 -26.074 1.00 86.69 74 VAL A C 1
ATOM 520 O O . VAL A 1 74 ? 26.728 0.618 -25.698 1.00 86.69 74 VAL A O 1
ATOM 523 N N . LYS A 1 75 ? 25.761 2.613 -25.979 1.00 83.94 75 LYS A N 1
ATOM 524 C CA . LYS A 1 75 ? 26.805 3.382 -25.287 1.00 83.94 75 LYS A CA 1
ATOM 525 C C . LYS A 1 75 ? 26.174 4.173 -24.160 1.00 83.94 75 LYS A C 1
ATOM 527 O O . LYS A 1 75 ? 25.429 5.120 -24.401 1.00 83.94 75 LYS A O 1
ATOM 532 N N . ILE A 1 76 ? 26.483 3.788 -22.929 1.00 83.69 76 ILE A N 1
ATOM 533 C CA . ILE A 1 76 ? 26.017 4.508 -21.747 1.00 83.69 76 ILE A CA 1
ATOM 534 C C . ILE A 1 76 ? 26.912 5.728 -21.529 1.00 83.69 76 ILE A C 1
ATOM 536 O O . ILE A 1 76 ? 28.135 5.611 -21.489 1.00 83.69 76 ILE A O 1
ATOM 540 N N . GLY A 1 77 ? 26.312 6.908 -21.379 1.00 78.06 77 GLY A N 1
ATOM 541 C CA . GLY A 1 77 ? 27.053 8.127 -21.076 1.00 78.06 77 GLY A CA 1
ATOM 542 C C . GLY A 1 77 ? 26.269 9.390 -21.397 1.00 78.06 77 GLY A C 1
ATOM 543 O O . GLY A 1 77 ? 25.424 9.398 -22.286 1.00 78.06 77 GLY A O 1
ATOM 544 N N . GLY A 1 78 ? 26.604 10.485 -20.713 1.00 76.69 78 GLY A N 1
ATOM 545 C CA . GLY A 1 78 ? 25.845 11.742 -20.704 1.00 76.69 78 GLY A CA 1
ATOM 546 C C . GLY A 1 78 ? 25.630 12.459 -22.047 1.00 76.69 78 GLY A C 1
ATOM 547 O O . GLY A 1 78 ? 24.974 13.492 -22.066 1.00 76.69 78 GLY A O 1
ATOM 548 N N . ALA A 1 79 ? 26.163 11.939 -23.155 1.00 79.38 79 ALA A N 1
ATOM 549 C CA . ALA A 1 79 ? 25.981 12.453 -24.516 1.00 79.38 79 ALA A CA 1
ATOM 550 C C . ALA A 1 79 ? 25.130 11.524 -25.411 1.00 79.38 79 ALA A C 1
ATOM 552 O O . ALA A 1 79 ? 24.961 11.786 -26.608 1.00 79.38 79 ALA A O 1
ATOM 553 N N . HIS A 1 80 ? 24.625 10.418 -24.859 1.00 82.69 80 HIS A N 1
ATOM 554 C CA . HIS A 1 80 ? 23.964 9.354 -25.604 1.00 82.69 80 HIS A CA 1
ATOM 555 C C . HIS A 1 80 ? 22.477 9.246 -25.267 1.00 82.69 80 HIS A C 1
ATOM 557 O O . HIS A 1 80 ? 22.012 9.659 -24.204 1.00 82.69 80 HIS A O 1
ATOM 563 N N . LYS A 1 81 ? 21.732 8.670 -26.213 1.00 88.31 81 LYS A N 1
ATOM 564 C CA . LYS A 1 81 ? 20.410 8.105 -25.959 1.00 88.31 81 LYS A CA 1
ATOM 565 C C . LYS A 1 81 ? 20.623 6.649 -25.565 1.00 88.31 81 LYS A C 1
ATOM 567 O O . LYS A 1 81 ? 21.246 5.911 -26.324 1.00 88.31 81 LYS A O 1
ATOM 572 N N . VAL A 1 82 ? 20.103 6.256 -24.412 1.00 92.38 82 VAL A N 1
ATOM 573 C CA . VAL A 1 82 ? 20.104 4.863 -23.965 1.00 92.38 82 VAL A CA 1
ATOM 574 C C . VAL A 1 82 ? 18.674 4.384 -23.887 1.00 92.38 82 VAL A C 1
ATOM 576 O O . VAL A 1 82 ? 17.805 5.084 -23.374 1.00 92.38 82 VAL A O 1
ATOM 579 N N . GLU A 1 83 ? 18.463 3.186 -24.399 1.00 94.12 83 GLU A N 1
ATOM 580 C CA . GLU A 1 83 ? 17.257 2.412 -24.204 1.00 94.12 83 GLU A CA 1
ATOM 581 C C . GLU A 1 83 ? 17.640 1.129 -23.476 1.00 94.12 83 GLU A C 1
ATOM 583 O O . GLU A 1 83 ? 18.651 0.511 -23.811 1.00 94.12 83 GLU A O 1
ATOM 588 N N . VAL A 1 84 ? 16.866 0.768 -22.461 1.00 96.44 84 VAL A N 1
ATOM 589 C CA . VAL A 1 84 ? 17.100 -0.432 -21.658 1.00 96.44 84 VAL A CA 1
ATOM 590 C C . VAL A 1 84 ? 15.770 -0.996 -21.196 1.00 96.44 84 VAL A C 1
ATOM 592 O O . VAL A 1 84 ? 14.895 -0.252 -20.750 1.00 96.44 84 VAL A O 1
ATOM 595 N N . THR A 1 85 ? 15.619 -2.312 -21.282 1.00 97.44 85 THR A N 1
ATOM 596 C CA . THR A 1 85 ? 14.501 -3.020 -20.661 1.00 97.44 85 THR A CA 1
ATOM 597 C C . THR A 1 85 ? 14.960 -3.581 -19.328 1.00 97.44 85 THR A C 1
ATOM 599 O O . THR A 1 85 ? 15.883 -4.384 -19.277 1.00 97.44 85 THR A O 1
ATOM 602 N N . ILE A 1 86 ? 14.321 -3.149 -18.246 1.00 97.25 86 ILE A N 1
ATOM 603 C CA . ILE A 1 86 ? 14.597 -3.600 -16.884 1.00 97.25 86 ILE A CA 1
ATOM 604 C C . ILE A 1 86 ? 13.507 -4.589 -16.487 1.00 97.25 86 ILE A C 1
ATOM 606 O O . ILE A 1 86 ? 12.316 -4.284 -16.595 1.00 97.25 86 ILE A O 1
ATOM 610 N N . ILE A 1 87 ? 13.929 -5.764 -16.034 1.00 98.12 87 ILE A N 1
ATOM 611 C CA . ILE A 1 87 ? 13.059 -6.862 -15.628 1.00 98.12 87 ILE A CA 1
ATOM 612 C C . ILE A 1 87 ? 13.095 -6.955 -14.106 1.00 98.12 87 ILE A C 1
ATOM 614 O O . ILE A 1 87 ? 14.158 -7.121 -13.505 1.00 98.12 87 ILE A O 1
ATOM 618 N N . THR A 1 88 ? 11.929 -6.852 -13.478 1.00 97.06 88 THR A N 1
ATOM 619 C CA . THR A 1 88 ? 11.749 -6.952 -12.024 1.00 97.06 88 THR A CA 1
ATOM 620 C C . THR A 1 88 ? 10.668 -7.980 -11.696 1.00 97.06 88 THR A C 1
ATOM 622 O O . THR A 1 88 ? 9.804 -8.223 -12.536 1.00 97.06 88 THR A O 1
ATOM 625 N N . PRO A 1 89 ? 10.624 -8.543 -10.477 1.00 96.44 89 PRO A N 1
ATOM 626 C CA . PRO A 1 89 ? 9.493 -9.351 -10.045 1.00 96.44 89 PRO A CA 1
ATOM 627 C C . PRO A 1 89 ? 8.189 -8.550 -10.101 1.00 96.44 89 PRO A C 1
ATOM 629 O O . PRO A 1 89 ? 8.160 -7.365 -9.758 1.00 96.44 89 PRO A O 1
ATOM 632 N N . LYS A 1 90 ? 7.089 -9.210 -10.458 1.00 96.50 90 LYS A N 1
ATOM 633 C CA . LYS A 1 90 ? 5.740 -8.677 -10.288 1.00 96.50 90 LYS A CA 1
ATOM 634 C C . LYS A 1 90 ? 5.420 -8.611 -8.800 1.00 96.50 90 LYS A C 1
ATOM 636 O O . LYS A 1 90 ? 5.306 -9.631 -8.120 1.00 96.50 90 LYS A O 1
ATOM 641 N N . LEU A 1 91 ? 5.255 -7.392 -8.302 1.00 96.69 91 LEU A N 1
ATOM 642 C CA . LEU A 1 91 ? 4.765 -7.127 -6.957 1.00 96.69 91 LEU A CA 1
ATOM 643 C C . LEU A 1 91 ? 3.364 -6.531 -7.039 1.00 96.69 91 LEU A C 1
ATOM 645 O O . LEU A 1 91 ? 3.055 -5.754 -7.942 1.00 96.69 91 LEU A O 1
ATOM 649 N N . VAL A 1 92 ? 2.535 -6.853 -6.056 1.00 97.12 92 VAL A N 1
ATOM 650 C CA . VAL A 1 92 ? 1.237 -6.216 -5.852 1.00 97.12 92 VAL A CA 1
ATOM 651 C C . VAL A 1 92 ? 1.286 -5.303 -4.643 1.00 97.12 92 VAL A C 1
ATOM 653 O O . VAL A 1 92 ? 2.071 -5.496 -3.711 1.00 97.12 92 VAL A O 1
ATOM 656 N N . ARG A 1 93 ? 0.423 -4.290 -4.660 1.00 97.94 93 ARG A N 1
ATOM 657 C CA . ARG A 1 93 ? 0.226 -3.409 -3.518 1.00 97.94 93 ARG A CA 1
ATOM 658 C C . ARG A 1 93 ? -0.798 -4.022 -2.574 1.00 97.94 93 ARG A C 1
ATOM 660 O O . ARG A 1 93 ? -1.917 -4.312 -2.990 1.00 97.94 93 ARG A O 1
ATOM 667 N N . ILE A 1 94 ? -0.436 -4.121 -1.302 1.00 98.69 94 ILE A N 1
ATOM 668 C CA . ILE A 1 94 ? -1.366 -4.414 -0.212 1.00 98.69 94 ILE A CA 1
ATOM 669 C C . ILE A 1 94 ? -1.395 -3.245 0.765 1.00 98.69 94 ILE A C 1
ATOM 671 O O . ILE A 1 94 ? -0.353 -2.690 1.108 1.00 98.69 94 ILE A O 1
ATOM 675 N N . ILE A 1 95 ? -2.589 -2.852 1.193 1.00 98.81 95 ILE A N 1
ATOM 676 C CA . ILE A 1 95 ? -2.819 -1.903 2.281 1.00 98.81 95 ILE A CA 1
ATOM 677 C C . ILE A 1 95 ? -3.317 -2.713 3.472 1.00 98.81 95 ILE A C 1
ATOM 679 O O . ILE A 1 95 ? -4.286 -3.449 3.330 1.00 98.81 95 ILE A O 1
ATOM 683 N N . VAL A 1 96 ? -2.670 -2.569 4.625 1.00 98.88 96 VAL A N 1
ATOM 684 C CA . VAL A 1 96 ? -3.097 -3.141 5.907 1.00 98.88 96 VAL A CA 1
ATOM 685 C C . VAL A 1 96 ? -3.445 -1.983 6.829 1.00 98.88 96 VAL A C 1
ATOM 687 O O . VAL A 1 96 ? -2.642 -1.066 7.000 1.00 98.88 96 VAL A O 1
ATOM 690 N N . SER A 1 97 ? -4.627 -2.007 7.426 1.00 98.75 97 SER A N 1
ATOM 691 C CA . SER A 1 97 ? -5.078 -1.023 8.405 1.00 98.75 97 SER A CA 1
ATOM 692 C C . SER A 1 97 ? -5.479 -1.686 9.711 1.00 98.75 97 SER A C 1
ATOM 694 O O . SER A 1 97 ? -5.802 -2.874 9.764 1.00 98.75 97 SER A O 1
ATOM 696 N N . VAL A 1 98 ? -5.446 -0.901 10.781 1.00 98.38 98 VAL A N 1
ATOM 697 C CA . VAL A 1 98 ? -5.862 -1.329 12.111 1.00 98.38 98 VAL A CA 1
ATOM 698 C C . VAL A 1 98 ? -6.554 -0.179 12.827 1.00 98.38 98 VAL A C 1
ATOM 700 O O . VAL A 1 98 ? -6.215 0.994 12.634 1.00 98.38 98 VAL A O 1
ATOM 703 N N . ASP A 1 99 ? -7.525 -0.510 13.662 1.00 96.69 99 ASP A N 1
ATOM 704 C CA . ASP A 1 99 ? -8.156 0.452 14.553 1.00 96.69 99 ASP A CA 1
ATOM 705 C C . ASP A 1 99 ? -8.474 -0.173 15.909 1.00 96.69 99 ASP A C 1
ATOM 707 O O . ASP A 1 99 ? -8.507 -1.400 16.050 1.00 96.69 99 ASP A O 1
ATOM 711 N N . ASP A 1 100 ? -8.705 0.699 16.891 1.00 93.81 100 ASP A N 1
ATOM 712 C CA . ASP A 1 100 ? -9.050 0.346 18.265 1.00 93.81 100 ASP A CA 1
ATOM 713 C C . ASP A 1 100 ? -7.986 -0.545 18.916 1.00 93.81 100 ASP A C 1
ATOM 715 O O . ASP A 1 100 ? -8.229 -1.698 19.262 1.00 93.81 100 ASP A O 1
ATOM 719 N N . THR A 1 101 ? -6.760 -0.030 19.018 1.00 94.19 101 THR A N 1
ATOM 720 C CA . THR A 1 101 ? -5.604 -0.779 19.557 1.00 94.19 101 THR A CA 1
ATOM 721 C C . THR A 1 101 ? -5.134 -0.252 20.911 1.00 94.19 101 THR A C 1
ATOM 723 O O . THR A 1 101 ? -4.371 -0.907 21.621 1.00 94.19 101 THR A O 1
ATOM 726 N N . ASP A 1 102 ? -5.581 0.946 21.271 1.00 91.62 102 ASP A N 1
ATOM 727 C CA . ASP A 1 102 ? -5.151 1.701 22.435 1.00 91.62 102 ASP A CA 1
ATOM 728 C C . ASP A 1 102 ? -6.297 1.929 23.426 1.00 91.62 102 ASP A C 1
ATOM 730 O O . ASP A 1 102 ? -7.481 1.807 23.111 1.00 91.62 102 ASP A O 1
ATOM 734 N N . THR A 1 103 ? -5.930 2.242 24.664 1.00 88.25 103 THR A N 1
ATOM 735 C CA . THR A 1 103 ? -6.856 2.671 25.714 1.00 88.25 103 THR A CA 1
ATOM 736 C C . THR A 1 103 ? -6.604 4.139 26.043 1.00 88.25 103 THR A C 1
ATOM 738 O O . THR A 1 103 ? -5.678 4.760 25.529 1.00 88.25 103 THR A O 1
ATOM 741 N N . ARG A 1 104 ? -7.391 4.716 26.959 1.00 83.44 104 ARG A N 1
ATOM 742 C CA . ARG A 1 104 ? -7.151 6.092 27.432 1.00 83.44 104 ARG A CA 1
ATOM 743 C C . ARG A 1 104 ? -5.777 6.288 28.081 1.00 83.44 104 ARG A C 1
ATOM 745 O O . ARG A 1 104 ? -5.314 7.419 28.164 1.00 83.44 104 ARG A O 1
ATOM 752 N N . GLU A 1 105 ? -5.153 5.213 28.558 1.00 86.94 105 GLU A N 1
ATOM 753 C CA . GLU A 1 105 ? -3.931 5.266 29.364 1.00 86.94 105 GLU A CA 1
ATOM 754 C C . GLU A 1 105 ? -2.702 4.707 28.636 1.00 86.94 105 GLU A C 1
ATOM 756 O O . GLU A 1 105 ? -1.575 5.013 29.027 1.00 86.94 105 GLU A O 1
ATOM 761 N N . LYS A 1 106 ? -2.884 3.850 27.617 1.00 90.38 106 LYS A N 1
ATOM 762 C CA . LYS A 1 106 ? -1.789 3.089 26.995 1.00 90.38 106 LYS A CA 1
ATOM 763 C C . LYS A 1 106 ? -2.000 2.862 25.503 1.00 90.38 106 LYS A C 1
ATOM 765 O O . LYS A 1 106 ? -3.098 2.524 25.072 1.00 90.38 106 LYS A O 1
ATOM 770 N N . GLY A 1 107 ? -0.893 2.898 24.764 1.00 89.94 107 GLY A N 1
ATOM 771 C CA . GLY A 1 107 ? -0.845 2.556 23.345 1.00 89.94 107 GLY A CA 1
ATOM 772 C C . GLY A 1 107 ? -1.112 3.735 22.414 1.00 89.94 107 GLY A C 1
ATOM 773 O O . GLY A 1 107 ? -1.495 4.820 22.840 1.00 89.94 107 GLY A O 1
ATOM 774 N N . ALA A 1 108 ? -0.858 3.507 21.127 1.00 92.62 108 ALA A N 1
ATOM 775 C CA . ALA A 1 108 ? -1.259 4.388 20.039 1.00 92.62 108 ALA A CA 1
ATOM 776 C C . ALA A 1 108 ? -1.263 3.590 18.729 1.00 92.62 108 ALA A C 1
ATOM 778 O O . ALA A 1 108 ? -0.215 3.075 18.322 1.00 92.62 108 ALA A O 1
ATOM 779 N N . SER A 1 109 ? -2.415 3.534 18.056 1.00 93.50 109 SER A N 1
ATOM 780 C CA . SER A 1 109 ? -2.610 2.742 16.831 1.00 93.50 109 SER A CA 1
ATOM 781 C C . SER A 1 109 ? -1.555 3.012 15.750 1.00 93.50 109 SER A C 1
ATOM 783 O O . SER A 1 109 ? -0.973 2.070 15.208 1.00 93.50 109 SER A O 1
ATOM 785 N N . TRP A 1 110 ? -1.209 4.283 15.519 1.00 95.06 110 TRP A N 1
ATOM 786 C CA . TRP A 1 110 ? -0.189 4.675 14.539 1.00 95.06 110 TRP A CA 1
ATOM 787 C C . TRP A 1 110 ? 1.214 4.154 14.880 1.00 95.06 110 TRP A C 1
ATOM 789 O O . TRP A 1 110 ? 1.971 3.763 13.994 1.00 95.06 110 TRP A O 1
ATOM 799 N N . SER A 1 111 ? 1.578 4.145 16.164 1.00 95.69 111 SER A N 1
ATOM 800 C CA . SER A 1 111 ? 2.921 3.760 16.606 1.00 95.69 111 SER A CA 1
ATOM 801 C C . SER A 1 111 ? 3.095 2.248 16.519 1.00 95.69 111 SER A C 1
ATOM 803 O O . SER A 1 111 ? 4.104 1.766 16.003 1.00 95.69 111 SER A O 1
ATOM 805 N N . MET A 1 112 ? 2.071 1.497 16.940 1.00 96.50 112 MET A N 1
ATOM 806 C CA . MET A 1 112 ? 2.063 0.038 16.867 1.00 96.50 112 MET A CA 1
ATOM 807 C C . MET A 1 112 ? 2.197 -0.451 15.419 1.00 96.50 112 MET A C 1
ATOM 809 O O . MET A 1 112 ? 3.080 -1.261 15.133 1.00 96.50 112 MET A O 1
ATOM 813 N N . ILE A 1 113 ? 1.371 0.057 14.495 1.00 98.12 113 ILE A N 1
ATOM 814 C CA . ILE A 1 113 ? 1.425 -0.391 13.097 1.00 98.12 113 ILE A CA 1
ATOM 815 C C . ILE A 1 113 ? 2.702 0.065 12.388 1.00 98.12 113 ILE A C 1
ATOM 817 O O . ILE A 1 113 ? 3.256 -0.695 11.596 1.00 98.12 113 ILE A O 1
ATOM 821 N N . LEU A 1 114 ? 3.222 1.259 12.695 1.00 98.31 114 LEU A N 1
ATOM 822 C CA . LEU A 1 114 ? 4.490 1.726 12.137 1.00 98.31 114 LEU A CA 1
ATOM 823 C C . LEU A 1 114 ? 5.667 0.866 12.609 1.00 98.31 114 LEU A C 1
ATOM 825 O O . LEU A 1 114 ? 6.546 0.553 11.806 1.00 98.31 114 LEU A O 1
ATOM 829 N N . LYS A 1 115 ? 5.687 0.481 13.891 1.00 97.94 115 LYS A N 1
ATOM 830 C CA . LYS A 1 115 ? 6.706 -0.425 14.429 1.00 97.94 115 LYS A CA 1
ATOM 831 C C . LYS A 1 115 ? 6.646 -1.780 13.723 1.00 97.94 115 LYS A C 1
ATOM 833 O O . LYS A 1 115 ? 7.653 -2.194 13.159 1.00 97.94 115 LYS A O 1
ATOM 838 N N . ALA A 1 116 ? 5.465 -2.403 13.676 1.00 98.31 116 ALA A N 1
ATOM 839 C CA . ALA A 1 116 ? 5.266 -3.671 12.976 1.00 98.31 116 ALA A CA 1
ATOM 840 C C . ALA A 1 116 ? 5.698 -3.572 11.504 1.00 98.31 116 ALA A C 1
ATOM 842 O O . ALA A 1 116 ? 6.422 -4.421 11.005 1.00 98.31 116 ALA A O 1
ATOM 843 N N . ALA A 1 117 ? 5.342 -2.491 10.809 1.00 98.44 117 ALA A N 1
ATOM 844 C CA . ALA A 1 117 ? 5.716 -2.325 9.410 1.00 98.44 117 ALA A CA 1
ATOM 845 C C . ALA A 1 117 ? 7.228 -2.168 9.186 1.00 98.44 117 ALA A C 1
ATOM 847 O O . ALA A 1 117 ? 7.749 -2.681 8.201 1.00 98.44 117 ALA A O 1
ATOM 848 N N . ARG A 1 118 ? 7.941 -1.478 10.085 1.00 97.94 118 ARG A N 1
ATOM 849 C CA . ARG A 1 118 ? 9.403 -1.312 9.998 1.00 97.94 118 ARG A CA 1
ATOM 850 C C . ARG A 1 118 ? 10.176 -2.584 10.333 1.00 97.94 118 ARG A C 1
ATOM 852 O O . ARG A 1 118 ? 11.283 -2.756 9.838 1.00 97.94 118 ARG A O 1
ATOM 859 N N . GLU A 1 119 ? 9.611 -3.430 11.186 1.00 97.94 119 GLU A N 1
ATOM 860 C CA . GLU A 1 119 ? 10.205 -4.701 11.609 1.00 97.94 119 GLU A CA 1
ATOM 861 C C . GLU A 1 119 ? 9.763 -5.880 10.721 1.00 97.94 119 GLU A C 1
ATOM 863 O O . GLU A 1 119 ? 10.288 -6.983 10.872 1.00 97.94 119 GLU A O 1
ATOM 868 N N . CYS A 1 120 ? 8.817 -5.666 9.798 1.00 98.19 120 CYS A N 1
ATOM 869 C CA . CYS A 1 120 ? 8.314 -6.694 8.893 1.00 98.19 120 CYS A CA 1
ATOM 870 C C . CYS A 1 120 ? 9.410 -7.121 7.901 1.00 98.19 120 CYS A C 1
ATOM 872 O O . CYS A 1 120 ? 9.864 -6.292 7.109 1.00 98.19 120 CYS A O 1
ATOM 874 N N . PRO A 1 121 ? 9.810 -8.406 7.878 1.00 97.44 121 PRO A N 1
ATOM 875 C CA . PRO A 1 121 ? 10.819 -8.892 6.941 1.00 97.44 121 PRO A CA 1
ATOM 876 C C . PRO A 1 121 ? 10.239 -9.231 5.558 1.00 97.44 121 PRO A C 1
ATOM 878 O O . PRO A 1 121 ? 10.974 -9.681 4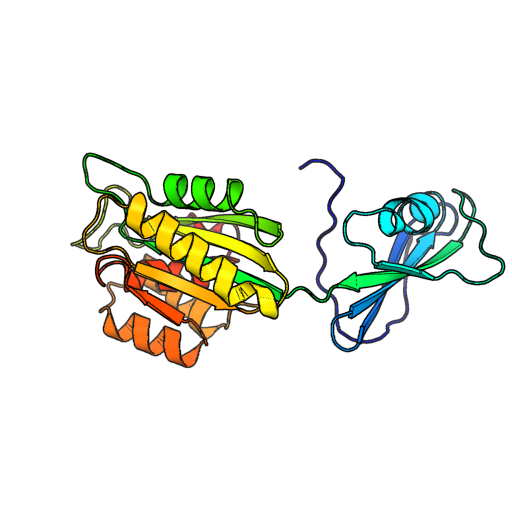.682 1.00 97.44 121 PRO A O 1
ATOM 881 N N . ILE A 1 122 ? 8.923 -9.073 5.368 1.00 97.94 122 ILE A N 1
ATOM 882 C CA . ILE A 1 122 ? 8.195 -9.514 4.177 1.00 97.94 122 ILE A CA 1
ATOM 883 C C . ILE A 1 122 ? 7.761 -8.301 3.359 1.00 97.94 122 ILE A C 1
ATOM 885 O O . ILE A 1 122 ? 7.113 -7.383 3.866 1.00 97.94 122 ILE A O 1
ATOM 889 N N . GLY A 1 123 ? 8.067 -8.346 2.064 1.00 96.25 123 GLY A N 1
ATOM 890 C CA . GLY A 1 123 ? 7.754 -7.274 1.130 1.00 96.25 123 GLY A CA 1
ATOM 891 C C . GLY A 1 123 ? 8.542 -5.990 1.399 1.00 96.25 123 GLY A C 1
ATOM 892 O O . GLY A 1 123 ? 9.463 -5.927 2.210 1.00 96.25 123 GLY A O 1
ATOM 893 N N . THR A 1 124 ? 8.180 -4.940 0.676 1.00 95.31 124 THR A N 1
ATOM 894 C CA . THR A 1 124 ? 8.781 -3.613 0.785 1.00 95.31 124 THR A CA 1
ATOM 895 C C . THR A 1 124 ? 7.762 -2.651 1.364 1.00 95.31 124 THR A C 1
ATOM 897 O O . THR A 1 124 ? 6.733 -2.383 0.744 1.00 95.31 124 THR A O 1
ATOM 900 N N . PHE A 1 125 ? 8.049 -2.109 2.545 1.00 96.62 125 PHE A N 1
ATOM 901 C CA . PHE A 1 125 ? 7.236 -1.067 3.162 1.00 96.62 125 PHE A CA 1
ATOM 902 C C . PHE A 1 125 ? 7.265 0.217 2.312 1.00 96.62 125 PHE A C 1
ATOM 904 O O . PHE A 1 125 ? 8.331 0.762 2.040 1.00 96.62 125 PHE A O 1
ATOM 911 N N . LEU A 1 126 ? 6.091 0.708 1.899 1.00 94.62 126 LEU A N 1
ATOM 912 C CA . LEU A 1 126 ? 5.964 1.856 0.990 1.00 94.62 126 LEU A CA 1
ATOM 913 C C . LEU A 1 126 ? 5.519 3.139 1.698 1.00 94.62 126 LEU A C 1
ATOM 915 O O . LEU A 1 126 ? 6.035 4.222 1.430 1.00 94.62 126 LEU A O 1
ATOM 919 N N . LYS A 1 127 ? 4.488 3.050 2.543 1.00 94.81 127 LYS A N 1
ATOM 920 C CA . LYS A 1 127 ? 3.813 4.232 3.099 1.00 94.81 127 LYS A CA 1
ATOM 921 C C . LYS A 1 127 ? 3.134 3.887 4.412 1.00 94.81 127 LYS A C 1
ATOM 923 O O . LYS A 1 127 ? 2.528 2.829 4.526 1.00 94.81 127 LYS A O 1
ATOM 928 N N . HIS A 1 128 ? 3.178 4.813 5.361 1.00 97.00 128 HIS A N 1
ATOM 929 C CA . HIS A 1 128 ? 2.350 4.818 6.565 1.00 97.00 128 HIS A CA 1
ATOM 930 C C . HIS A 1 128 ? 1.414 6.026 6.520 1.00 97.00 128 HIS A C 1
ATOM 932 O O . HIS A 1 128 ? 1.807 7.108 6.069 1.00 97.00 128 HIS A O 1
ATOM 938 N N . LYS A 1 129 ? 0.174 5.842 6.969 1.00 96.88 129 LYS A N 1
ATOM 939 C CA . LYS A 1 129 ? -0.847 6.883 7.001 1.00 96.88 129 LYS A CA 1
ATOM 940 C C . LYS A 1 129 ? -1.592 6.837 8.330 1.00 96.88 129 LYS A C 1
ATOM 942 O O . LYS A 1 129 ? -2.030 5.775 8.759 1.00 96.88 129 LYS A O 1
ATOM 947 N N . ILE A 1 130 ? -1.765 8.013 8.924 1.00 96.56 130 ILE A N 1
ATOM 948 C CA . ILE A 1 130 ? -2.696 8.254 10.028 1.00 96.56 130 ILE A CA 1
ATOM 949 C C . ILE A 1 130 ? -3.944 8.884 9.417 1.00 96.56 130 ILE A C 1
ATOM 951 O O . ILE A 1 130 ? -3.830 9.817 8.618 1.00 96.56 130 ILE A O 1
ATOM 955 N N . ILE A 1 131 ? -5.110 8.341 9.755 1.00 96.94 131 ILE A N 1
ATOM 956 C CA . ILE A 1 131 ? -6.401 8.763 9.226 1.00 96.94 131 ILE A CA 1
ATOM 957 C C . ILE A 1 131 ? -7.216 9.306 10.390 1.00 96.94 131 ILE A C 1
ATOM 959 O O . ILE A 1 131 ? -7.603 8.558 11.289 1.00 96.94 131 ILE A O 1
ATOM 963 N N . GLN A 1 132 ? -7.486 10.608 10.365 1.00 95.94 132 GLN A N 1
ATOM 964 C CA . GLN A 1 132 ? -8.407 11.222 11.315 1.00 95.94 132 GLN A CA 1
ATOM 965 C C . GLN A 1 132 ? -9.824 10.730 11.003 1.00 95.94 132 GLN A C 1
ATOM 967 O O . GLN A 1 132 ? -10.211 10.709 9.837 1.00 95.94 132 GLN A O 1
ATOM 972 N N . LEU 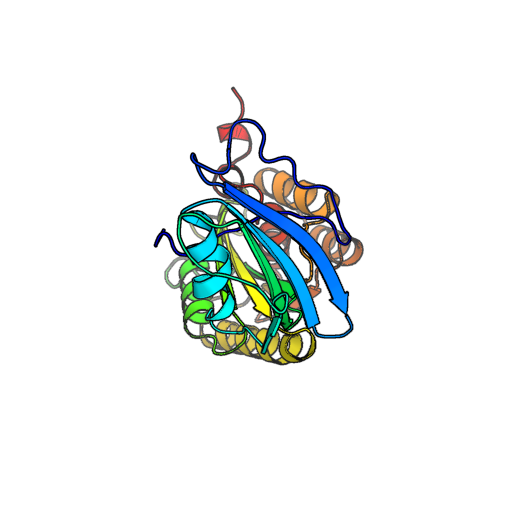A 1 133 ? -10.617 10.356 12.002 1.00 94.44 133 LEU A N 1
ATOM 973 C CA . LEU A 1 133 ? -12.025 9.977 11.837 1.00 94.44 133 LEU A CA 1
ATOM 974 C C . LEU A 1 133 ? -12.922 10.917 12.649 1.00 94.44 133 LEU A C 1
ATOM 976 O O . LEU A 1 133 ? -12.445 11.903 13.214 1.00 94.44 133 LEU A O 1
ATOM 980 N N . ASN A 1 134 ? -14.226 10.642 12.648 1.00 92.06 134 ASN A N 1
ATOM 981 C CA . ASN A 1 134 ? -15.240 11.489 13.263 1.00 92.06 134 ASN A CA 1
ATOM 982 C C . ASN A 1 134 ? -15.002 11.661 14.776 1.00 92.06 134 ASN A C 1
ATOM 984 O O . ASN A 1 134 ? -15.220 10.720 15.533 1.00 92.06 134 ASN A O 1
ATOM 988 N N . PRO A 1 135 ? -14.648 12.851 15.285 1.00 87.50 135 PRO A N 1
ATOM 989 C CA . PRO A 1 135 ? -14.412 13.033 16.713 1.00 87.50 135 PRO A CA 1
ATOM 990 C C . PRO A 1 135 ? -15.694 12.902 17.545 1.00 87.50 135 PRO A C 1
ATOM 992 O O . PRO A 1 135 ? -15.605 12.806 18.764 1.00 87.50 135 PRO A O 1
ATOM 995 N N . ASN A 1 136 ? -16.882 12.881 16.936 1.00 86.00 136 ASN A N 1
ATOM 996 C CA . ASN A 1 136 ? -18.165 12.842 17.636 1.00 86.00 136 ASN A CA 1
ATOM 997 C C . ASN A 1 136 ? -18.676 11.421 17.930 1.00 86.00 136 ASN A C 1
ATOM 999 O O . ASN A 1 136 ? -19.734 11.285 18.546 1.00 86.00 136 ASN A O 1
ATOM 1003 N N . VAL A 1 137 ? -17.960 10.353 17.542 1.00 83.31 137 VAL A N 1
ATOM 1004 C CA . VAL A 1 137 ? -18.396 8.989 17.897 1.00 83.31 137 VAL A CA 1
ATOM 1005 C C . VAL A 1 137 ? -18.362 8.775 19.421 1.00 83.31 137 VAL A C 1
ATOM 1007 O O . VAL A 1 137 ? -17.375 9.140 20.069 1.00 83.31 137 VAL A O 1
ATOM 1010 N N . PRO A 1 138 ? -19.405 8.156 20.016 1.00 73.19 138 PRO A N 1
ATOM 1011 C CA . PRO A 1 138 ? -19.471 7.927 21.463 1.00 73.19 138 PRO A CA 1
ATOM 1012 C C . PRO A 1 138 ? -18.378 6.985 21.981 1.00 73.19 138 PRO A C 1
ATOM 1014 O O . PRO A 1 138 ? -17.855 7.167 23.079 1.00 73.19 138 PRO A O 1
ATOM 1017 N N . GLN A 1 139 ? -18.042 5.967 21.188 1.00 71.25 139 GLN A N 1
ATOM 1018 C CA . GLN A 1 139 ? -17.017 4.977 21.494 1.00 71.25 139 GLN A CA 1
ATOM 1019 C C . GLN A 1 139 ? -15.775 5.305 20.665 1.00 71.25 139 GLN A C 1
ATOM 1021 O O . GLN A 1 139 ? -15.695 4.951 19.493 1.00 71.25 139 GLN A O 1
ATOM 1026 N N . LYS A 1 140 ? -14.836 6.038 21.267 1.00 67.12 140 LYS A N 1
ATOM 1027 C CA . LYS A 1 140 ? -13.579 6.456 20.637 1.00 67.12 140 LYS A CA 1
ATOM 1028 C C . LYS A 1 140 ? -12.413 6.355 21.615 1.00 67.12 140 LYS A C 1
ATOM 1030 O O . LYS A 1 140 ? -12.590 6.530 22.826 1.00 67.12 140 LYS A O 1
ATOM 1035 N N . THR A 1 141 ? -11.221 6.138 21.074 1.00 63.34 141 THR A N 1
ATOM 1036 C CA . THR A 1 141 ? -9.970 6.489 21.755 1.00 63.34 141 THR A CA 1
ATOM 1037 C C . THR A 1 141 ? -9.791 8.011 21.738 1.00 63.34 141 THR A C 1
ATOM 1039 O O . THR A 1 141 ? -10.589 8.733 21.134 1.00 63.34 141 THR A O 1
ATOM 1042 N N . THR A 1 142 ? -8.768 8.531 22.417 1.00 65.69 142 THR A N 1
ATOM 1043 C CA . THR A 1 142 ? -8.600 9.974 22.667 1.00 65.69 142 THR A CA 1
ATOM 1044 C C . THR A 1 142 ? -8.717 10.838 21.404 1.00 65.69 142 THR A C 1
ATOM 1046 O O . THR A 1 142 ? -9.384 11.869 21.446 1.00 65.69 142 THR A O 1
ATOM 1049 N N . ASN A 1 143 ? -8.155 10.390 20.275 1.00 69.81 143 ASN A N 1
ATOM 1050 C CA . ASN A 1 143 ? -8.087 11.182 19.040 1.00 69.81 143 ASN A CA 1
ATOM 1051 C C . ASN A 1 143 ? -9.022 10.701 17.919 1.00 69.81 143 ASN A C 1
ATOM 1053 O O . ASN A 1 143 ? -9.067 11.340 16.874 1.00 69.81 143 ASN A O 1
ATOM 1057 N N . CYS A 1 144 ? -9.756 9.596 18.111 1.00 82.69 144 CYS A N 1
ATOM 1058 C CA . CYS A 1 144 ? -10.581 8.958 17.074 1.00 82.69 144 CYS A CA 1
ATOM 1059 C C . CYS A 1 144 ? -9.876 8.894 15.705 1.00 82.69 144 CYS A C 1
ATOM 1061 O O . CYS A 1 144 ? -10.277 9.534 14.733 1.00 82.69 144 CYS A O 1
ATOM 1063 N N . SER A 1 145 ? -8.772 8.158 15.650 1.00 89.88 145 SER A N 1
ATOM 1064 C CA . SER A 1 145 ? -7.950 8.031 14.451 1.00 89.88 145 SER A CA 1
ATOM 1065 C C . SER A 1 145 ? -7.581 6.577 14.222 1.00 89.88 145 SER A C 1
ATOM 1067 O O . SER A 1 145 ? -7.137 5.915 15.159 1.00 89.88 145 SER A O 1
ATOM 1069 N N . SER A 1 146 ? -7.655 6.136 12.973 1.00 94.31 146 SER A N 1
ATOM 1070 C CA . SER A 1 146 ? -7.161 4.829 12.548 1.00 94.31 146 SER A CA 1
ATOM 1071 C C . SER A 1 146 ? -5.833 4.993 11.806 1.00 94.31 146 SER A C 1
ATOM 1073 O O . SER A 1 146 ? -5.377 6.107 11.523 1.00 94.31 146 SER A O 1
ATOM 1075 N N . SER A 1 147 ? -5.130 3.897 11.545 1.00 97.44 147 SER A N 1
ATOM 1076 C CA . SER A 1 147 ? -3.841 3.931 10.863 1.00 97.44 147 SER A CA 1
ATOM 1077 C C . SER A 1 147 ? -3.700 2.772 9.897 1.00 97.44 147 SER A C 1
ATOM 1079 O O . SER A 1 147 ? -4.238 1.687 10.109 1.00 97.44 147 SER A O 1
ATOM 1081 N N . GLY A 1 148 ? -2.955 3.012 8.826 1.00 98.19 148 GLY A N 1
ATOM 1082 C CA . GLY A 1 148 ? -2.652 2.001 7.831 1.00 98.19 148 GLY A CA 1
ATOM 1083 C C . GLY A 1 148 ? -1.220 2.087 7.339 1.00 98.19 148 GLY A C 1
ATOM 1084 O O . GLY A 1 148 ? -0.563 3.130 7.414 1.00 98.19 148 GLY A O 1
ATOM 1085 N N . VAL A 1 149 ? -0.771 0.998 6.737 1.00 98.69 149 VAL A N 1
ATOM 1086 C CA . VAL A 1 149 ? 0.494 0.885 6.019 1.00 98.69 149 VAL A CA 1
ATOM 1087 C C . VAL A 1 149 ? 0.270 0.203 4.679 1.00 98.69 149 VAL A C 1
ATOM 1089 O O . VAL A 1 149 ? -0.658 -0.584 4.528 1.00 98.69 149 VAL A O 1
ATOM 1092 N N . SER A 1 150 ? 1.116 0.491 3.695 1.00 98.38 150 SER A N 1
ATOM 1093 C CA . SER A 1 150 ? 1.093 -0.209 2.412 1.00 98.38 150 SER A CA 1
ATOM 1094 C C . SER A 1 150 ? 2.434 -0.833 2.083 1.00 98.38 150 SER A C 1
ATOM 1096 O O . SER A 1 150 ? 3.470 -0.219 2.345 1.00 98.38 150 SER A O 1
ATOM 1098 N N . PHE A 1 151 ? 2.391 -2.001 1.455 1.00 98.38 151 PHE A N 1
ATOM 1099 C CA . PHE A 1 151 ? 3.543 -2.793 1.049 1.00 98.38 151 PHE A CA 1
ATOM 1100 C C . PHE A 1 151 ? 3.475 -3.128 -0.440 1.00 98.38 151 PHE A C 1
ATOM 1102 O O . PHE A 1 151 ? 2.382 -3.295 -0.981 1.00 98.38 151 PHE A O 1
ATOM 1109 N N . ALA A 1 152 ? 4.638 -3.254 -1.078 1.00 97.12 152 ALA A N 1
ATOM 1110 C CA . ALA A 1 152 ? 4.798 -4.008 -2.319 1.00 97.12 152 ALA A CA 1
ATOM 1111 C C . ALA A 1 152 ? 5.271 -5.420 -1.960 1.00 97.12 152 ALA A C 1
ATOM 1113 O O . ALA A 1 152 ? 6.254 -5.574 -1.237 1.00 97.12 152 ALA A O 1
ATOM 1114 N N . VAL A 1 153 ? 4.572 -6.451 -2.421 1.00 97.56 153 VAL A N 1
ATOM 1115 C CA . VAL A 1 153 ? 4.836 -7.841 -2.025 1.00 97.56 153 VAL A CA 1
ATOM 1116 C C . VAL A 1 153 ? 4.539 -8.786 -3.186 1.00 97.56 153 VAL A C 1
ATOM 1118 O O . VAL A 1 153 ? 3.705 -8.466 -4.034 1.00 97.56 153 VAL A O 1
ATOM 1121 N N . ARG A 1 154 ? 5.208 -9.942 -3.256 1.00 96.62 154 ARG A N 1
ATOM 1122 C CA . ARG A 1 154 ? 4.792 -10.995 -4.192 1.00 96.62 154 ARG A CA 1
ATOM 1123 C C . ARG A 1 154 ? 3.441 -11.543 -3.754 1.00 96.62 154 ARG A C 1
ATOM 1125 O O . ARG A 1 154 ? 3.196 -11.704 -2.561 1.00 96.62 154 ARG A O 1
ATOM 1132 N N . GLU A 1 155 ? 2.578 -11.877 -4.706 1.00 95.81 155 GLU A N 1
ATOM 1133 C CA . GLU A 1 155 ? 1.243 -12.418 -4.403 1.00 95.81 155 GLU A CA 1
ATOM 1134 C C . GLU A 1 155 ? 1.312 -13.662 -3.502 1.00 95.81 155 GLU A C 1
ATOM 1136 O O . GLU A 1 155 ? 0.533 -13.794 -2.561 1.00 95.81 155 GLU A O 1
ATOM 1141 N N . SER A 1 156 ? 2.311 -14.523 -3.717 1.00 96.50 156 SER A N 1
ATOM 1142 C CA . SER A 1 156 ? 2.556 -15.727 -2.914 1.00 96.50 156 SER A CA 1
ATOM 1143 C C . SER A 1 156 ? 2.964 -15.453 -1.460 1.00 96.50 156 SER A C 1
ATOM 1145 O O . SER A 1 156 ? 2.807 -16.327 -0.610 1.00 96.50 156 SER A O 1
ATOM 1147 N N . GLU A 1 157 ? 3.460 -14.254 -1.146 1.00 98.00 157 GLU A N 1
ATOM 1148 C CA . GLU A 1 157 ? 3.911 -13.863 0.196 1.00 98.00 157 GLU A CA 1
ATOM 1149 C C . GLU A 1 157 ? 2.836 -13.107 0.993 1.00 98.00 157 GLU A C 1
ATOM 1151 O O . GLU A 1 157 ? 3.026 -12.856 2.186 1.00 98.00 157 GLU A O 1
ATOM 1156 N N . ILE A 1 158 ? 1.691 -12.777 0.378 1.00 98.44 158 ILE A N 1
ATOM 1157 C CA . ILE A 1 158 ? 0.575 -12.093 1.050 1.00 98.44 158 ILE A CA 1
ATOM 1158 C C . ILE A 1 158 ? 0.133 -12.827 2.326 1.00 98.44 158 ILE A C 1
ATOM 1160 O O . ILE A 1 158 ? 0.027 -12.157 3.356 1.00 98.44 158 ILE A O 1
ATOM 1164 N N . PRO A 1 159 ? -0.087 -14.161 2.334 1.00 98.56 159 PRO A N 1
ATOM 1165 C CA . PRO A 1 159 ? -0.512 -14.852 3.551 1.00 98.56 159 PRO A CA 1
ATOM 1166 C C . PRO A 1 159 ? 0.487 -14.685 4.702 1.00 98.56 159 PRO A C 1
ATOM 1168 O O . PRO A 1 159 ? 0.089 -14.369 5.819 1.00 98.56 159 PRO A O 1
ATOM 1171 N N . ALA A 1 160 ? 1.787 -14.799 4.413 1.00 98.75 160 ALA A N 1
ATOM 1172 C CA . ALA A 1 160 ? 2.837 -14.651 5.416 1.00 98.75 160 ALA A CA 1
ATOM 1173 C C . ALA A 1 160 ? 2.921 -13.213 5.960 1.00 98.75 160 ALA A C 1
ATOM 1175 O O . ALA A 1 160 ? 3.095 -13.016 7.163 1.00 98.75 160 ALA A O 1
ATOM 1176 N N . LEU A 1 161 ? 2.750 -12.204 5.095 1.00 98.75 161 LEU A N 1
ATOM 1177 C CA . LEU A 1 161 ? 2.678 -10.800 5.507 1.00 98.75 161 LEU A CA 1
ATOM 1178 C C . LEU A 1 161 ? 1.471 -10.550 6.425 1.00 98.75 161 LEU A C 1
ATOM 1180 O O . LEU A 1 161 ? 1.601 -9.894 7.457 1.00 98.75 161 LEU A O 1
ATOM 1184 N N . LEU A 1 162 ? 0.302 -11.088 6.075 1.00 98.69 162 LEU A N 1
ATOM 1185 C CA . LEU A 1 162 ? -0.920 -10.929 6.865 1.00 98.69 162 LEU A CA 1
ATOM 1186 C C . LEU A 1 162 ? -0.840 -11.646 8.215 1.00 98.69 162 LEU A C 1
ATOM 1188 O O . LEU A 1 162 ? -1.249 -11.074 9.225 1.00 98.69 162 LEU A O 1
ATOM 1192 N N . ASP A 1 163 ? -0.282 -12.857 8.256 1.00 98.75 163 ASP A N 1
ATOM 1193 C CA . ASP A 1 163 ? -0.043 -13.580 9.506 1.00 98.75 163 ASP A CA 1
ATOM 1194 C C . ASP A 1 163 ? 0.935 -12.816 10.409 1.00 98.75 163 ASP A C 1
ATOM 1196 O O . ASP A 1 163 ? 0.673 -12.678 11.606 1.00 98.75 163 ASP A O 1
ATOM 1200 N N . TYR A 1 164 ? 2.006 -12.242 9.846 1.00 98.81 164 TYR A N 1
ATOM 1201 C CA . TYR A 1 164 ? 2.928 -11.383 10.592 1.00 98.81 164 TYR A CA 1
ATOM 1202 C C . TYR A 1 164 ? 2.194 -10.207 11.252 1.00 98.81 164 TYR A C 1
ATOM 1204 O O . TYR A 1 164 ? 2.326 -10.001 12.460 1.00 98.81 164 TYR A O 1
ATOM 1212 N N . PHE A 1 165 ? 1.383 -9.459 10.494 1.00 98.81 165 PHE A N 1
ATOM 1213 C CA . PHE A 1 165 ? 0.624 -8.333 11.048 1.00 98.81 165 PHE A CA 1
ATOM 1214 C C . PHE A 1 165 ? -0.415 -8.781 12.078 1.00 98.81 165 PHE A C 1
ATOM 1216 O O . PHE A 1 165 ? -0.548 -8.135 13.118 1.00 98.81 165 PHE A O 1
ATOM 1223 N N . ARG A 1 166 ? -1.105 -9.905 11.846 1.00 98.62 166 ARG A N 1
ATOM 1224 C CA . ARG A 1 166 ? -2.068 -10.463 12.804 1.00 98.62 166 ARG A CA 1
ATOM 1225 C C . ARG A 1 166 ? -1.406 -10.761 14.147 1.00 98.62 166 ARG A C 1
ATOM 1227 O O . ARG A 1 166 ? -1.920 -10.334 15.180 1.00 98.62 166 ARG A O 1
ATOM 1234 N N . GLU A 1 167 ? -0.276 -11.468 14.146 1.00 98.50 167 GLU A N 1
ATOM 1235 C CA . GLU A 1 167 ? 0.435 -11.796 15.386 1.00 98.50 167 GLU A CA 1
ATOM 1236 C C . GLU A 1 167 ? 1.063 -10.552 16.028 1.00 98.50 167 GLU A C 1
ATOM 1238 O O . GLU A 1 167 ? 0.994 -10.384 17.247 1.00 98.50 167 GLU A O 1
ATOM 1243 N N . ALA A 1 168 ? 1.608 -9.629 15.228 1.00 98.44 168 ALA A N 1
ATOM 1244 C CA . ALA A 1 168 ? 2.123 -8.360 15.733 1.00 98.44 168 ALA A CA 1
ATOM 1245 C C . ALA A 1 168 ? 1.027 -7.557 16.451 1.00 98.44 168 ALA A C 1
ATOM 1247 O O . ALA A 1 168 ? 1.255 -7.070 17.557 1.00 98.44 168 ALA A O 1
ATOM 1248 N N . PHE A 1 169 ? -0.174 -7.452 15.882 1.00 98.44 169 PHE A N 1
ATOM 1249 C CA . PHE A 1 169 ? -1.280 -6.734 16.518 1.00 98.44 169 PHE A CA 1
ATOM 1250 C C . PHE A 1 169 ? -1.810 -7.464 17.746 1.00 98.44 169 PHE A C 1
ATOM 1252 O O . PHE A 1 169 ? -1.997 -6.827 18.781 1.00 98.44 169 PHE A O 1
ATOM 1259 N N . ARG A 1 170 ? -1.979 -8.790 17.684 1.00 97.88 170 ARG A N 1
ATOM 1260 C CA . ARG A 1 170 ? -2.439 -9.589 18.831 1.00 97.88 170 ARG A CA 1
ATOM 1261 C C . ARG A 1 170 ? -1.517 -9.440 20.044 1.00 97.88 170 ARG A C 1
ATOM 1263 O O . ARG A 1 170 ? -2.005 -9.335 21.163 1.00 97.88 170 ARG A O 1
ATOM 1270 N N . ASN A 1 171 ? -0.204 -9.394 19.823 1.00 97.69 171 ASN A N 1
ATOM 1271 C CA . ASN A 1 171 ? 0.785 -9.311 20.901 1.00 97.69 171 ASN A CA 1
ATOM 1272 C C . ASN A 1 171 ? 0.991 -7.895 21.459 1.00 97.69 171 ASN A C 1
ATOM 1274 O O . ASN A 1 171 ? 1.550 -7.755 22.545 1.00 97.69 171 ASN A O 1
ATOM 1278 N N . ASN A 1 172 ? 0.600 -6.850 20.722 1.00 97.12 172 ASN A N 1
ATOM 1279 C CA . ASN A 1 172 ? 0.919 -5.463 21.081 1.00 97.12 172 ASN A CA 1
ATOM 1280 C C . ASN A 1 172 ? -0.314 -4.573 21.308 1.00 97.12 172 ASN A C 1
ATOM 1282 O O . ASN A 1 172 ? -0.151 -3.447 21.781 1.00 97.12 172 ASN A O 1
ATOM 1286 N N . THR A 1 173 ? -1.525 -5.041 20.988 1.00 97.25 173 THR A N 1
ATOM 1287 C CA . THR A 1 173 ? -2.753 -4.292 21.276 1.00 97.25 173 THR A CA 1
ATOM 1288 C C . THR A 1 173 ? -3.048 -4.244 22.775 1.00 97.25 173 THR A C 1
ATOM 1290 O O . THR A 1 173 ? -2.862 -5.221 23.500 1.00 97.25 173 THR A O 1
ATOM 1293 N N . TYR A 1 174 ? -3.548 -3.101 23.243 1.00 96.06 174 TYR A N 1
ATOM 1294 C CA . TYR A 1 174 ? -4.082 -2.920 24.593 1.00 96.06 174 TYR A CA 1
ATOM 1295 C C . TYR A 1 174 ? -5.618 -2.969 24.638 1.00 96.06 174 TYR A C 1
ATOM 1297 O O . TYR A 1 174 ? -6.197 -2.862 25.721 1.00 96.06 174 TYR A O 1
ATOM 1305 N N . SER A 1 175 ? -6.285 -3.117 23.490 1.00 94.12 175 SER A N 1
ATOM 1306 C CA . SER A 1 175 ? -7.746 -3.146 23.378 1.00 94.12 175 SER A CA 1
ATOM 1307 C C . SER A 1 175 ? -8.285 -4.566 23.177 1.00 94.12 175 SER A C 1
ATOM 1309 O O . SER A 1 175 ? -7.640 -5.429 22.579 1.00 94.12 175 SER A O 1
ATOM 1311 N N . GLN A 1 176 ? -9.508 -4.796 23.657 1.00 95.06 176 GLN A N 1
ATOM 1312 C CA . GLN A 1 176 ? -10.288 -6.015 23.405 1.00 95.06 176 GLN A CA 1
ATOM 1313 C C . GLN A 1 176 ? -11.180 -5.889 22.162 1.00 95.06 176 GLN A C 1
ATOM 1315 O O . GLN A 1 176 ? -12.032 -6.729 21.929 1.00 95.06 176 GLN A O 1
ATOM 1320 N N . GLU A 1 177 ? -11.035 -4.814 21.390 1.00 95.12 177 GLU A N 1
ATOM 1321 C CA . GLU A 1 177 ? -11.912 -4.517 20.257 1.00 95.12 177 GLU A CA 1
ATOM 1322 C C . GLU A 1 177 ? -11.143 -4.224 18.963 1.00 95.12 177 GLU A C 1
ATOM 1324 O O . GLU A 1 177 ? -11.660 -3.598 18.033 1.00 95.12 177 GLU A O 1
ATOM 1329 N N . THR A 1 178 ? -9.897 -4.695 18.898 1.00 97.12 178 THR A N 1
ATOM 1330 C CA . THR A 1 178 ? -8.999 -4.442 17.777 1.00 97.12 178 THR A CA 1
ATOM 1331 C C . THR A 1 178 ? -9.437 -5.198 16.541 1.00 97.12 178 THR A C 1
ATOM 1333 O O . THR A 1 178 ? -9.573 -6.427 16.553 1.00 97.12 178 THR A O 1
ATOM 1336 N N . THR A 1 179 ? -9.552 -4.458 15.444 1.00 98.25 179 THR A N 1
ATOM 1337 C CA . THR A 1 179 ? -9.848 -5.005 14.123 1.00 98.25 179 THR A CA 1
ATOM 1338 C C . THR A 1 179 ? -8.763 -4.594 13.138 1.00 98.25 179 THR A C 1
ATOM 1340 O O . THR A 1 179 ? -8.372 -3.428 13.076 1.00 98.25 179 THR A O 1
ATOM 1343 N N . MET A 1 180 ? -8.298 -5.559 12.351 1.00 98.69 180 MET A N 1
ATOM 1344 C CA . MET A 1 180 ? -7.452 -5.343 11.183 1.00 98.69 180 MET A CA 1
ATOM 1345 C C . MET A 1 180 ? -8.315 -5.411 9.921 1.00 98.69 180 MET A C 1
ATOM 1347 O O . MET A 1 180 ? -9.267 -6.187 9.855 1.00 98.69 180 MET A O 1
ATOM 1351 N N . ALA A 1 181 ? -7.973 -4.639 8.898 1.00 98.81 181 ALA A N 1
ATOM 1352 C CA . ALA A 1 181 ? -8.503 -4.831 7.554 1.00 98.81 181 ALA A CA 1
ATOM 1353 C C . ALA A 1 181 ? -7.368 -4.782 6.529 1.00 98.81 181 ALA A C 1
ATOM 1355 O O . ALA A 1 181 ? -6.318 -4.190 6.786 1.00 98.81 181 ALA A O 1
ATOM 1356 N N . TYR A 1 182 ? -7.561 -5.402 5.368 1.00 98.88 182 TYR A N 1
ATOM 1357 C CA . TYR A 1 182 ? -6.608 -5.282 4.273 1.00 98.88 182 TYR A CA 1
ATOM 1358 C C . TYR A 1 182 ? -7.273 -5.210 2.900 1.00 98.88 182 TYR A C 1
ATOM 1360 O O . TYR A 1 182 ? -8.397 -5.663 2.700 1.00 98.88 182 TYR A O 1
ATOM 1368 N N . PHE A 1 183 ? -6.552 -4.618 1.951 1.00 98.81 183 PHE A N 1
ATOM 1369 C CA . PHE A 1 183 ? -6.968 -4.459 0.562 1.00 98.81 183 PHE A CA 1
ATOM 1370 C C . PHE A 1 183 ? -5.782 -4.691 -0.368 1.00 98.81 183 PHE A C 1
ATOM 1372 O O . PHE A 1 183 ? -4.726 -4.080 -0.189 1.00 98.81 183 PHE A O 1
ATOM 1379 N N . VAL A 1 184 ? -5.964 -5.551 -1.369 1.00 98.44 184 VAL A N 1
ATOM 1380 C CA . VAL A 1 184 ? -4.966 -5.812 -2.413 1.00 98.44 184 VAL A CA 1
ATOM 1381 C C . VAL A 1 184 ? -5.396 -5.089 -3.682 1.00 98.44 184 VAL A C 1
ATOM 1383 O O . VAL A 1 184 ? -6.430 -5.399 -4.267 1.00 98.44 184 VAL A O 1
ATOM 1386 N N . GLY A 1 185 ? -4.601 -4.114 -4.113 1.00 96.44 185 GLY A N 1
ATOM 1387 C CA . GLY A 1 185 ? -4.899 -3.329 -5.302 1.00 96.44 185 GLY A CA 1
ATOM 1388 C C . GLY A 1 185 ? -4.089 -2.042 -5.394 1.00 96.44 185 GLY A C 1
ATOM 1389 O O . GLY A 1 185 ? -3.659 -1.468 -4.393 1.00 96.44 185 GLY A O 1
ATOM 1390 N N . LEU A 1 186 ? -3.884 -1.570 -6.625 1.00 93.62 186 LEU A N 1
ATOM 1391 C CA . LEU A 1 186 ? -3.176 -0.313 -6.887 1.00 93.62 186 LEU A CA 1
ATOM 1392 C C . LEU A 1 186 ? -4.051 0.911 -6.596 1.00 93.62 186 LEU A C 1
ATOM 1394 O O . LEU A 1 186 ? -3.555 1.887 -6.035 1.00 93.62 186 LEU A O 1
ATOM 1398 N N . ARG A 1 187 ? -5.340 0.841 -6.959 1.00 94.88 187 ARG A N 1
ATOM 1399 C CA . ARG A 1 187 ? -6.328 1.916 -6.801 1.00 94.88 187 ARG A CA 1
ATOM 1400 C C . ARG A 1 187 ? -7.419 1.497 -5.827 1.00 94.88 187 ARG A C 1
ATOM 1402 O O . ARG A 1 187 ? -7.985 0.415 -5.963 1.00 94.88 187 ARG A O 1
ATOM 1409 N N . ILE A 1 188 ? -7.728 2.379 -4.886 1.00 97.94 188 ILE A N 1
ATOM 1410 C CA . ILE A 1 188 ? -8.846 2.212 -3.958 1.00 97.94 188 ILE A CA 1
ATOM 1411 C C . ILE A 1 188 ? -10.162 2.383 -4.736 1.00 97.94 188 ILE A C 1
ATOM 1413 O O . ILE A 1 188 ? -10.292 3.349 -5.493 1.00 97.94 188 ILE A O 1
ATOM 1417 N N . PRO A 1 189 ? -11.139 1.466 -4.598 1.00 98.31 189 PRO A N 1
ATOM 1418 C CA . PRO A 1 189 ? -12.436 1.608 -5.248 1.00 98.31 189 PRO A CA 1
ATOM 1419 C C . PRO A 1 189 ? -13.148 2.881 -4.790 1.00 98.31 189 PRO A C 1
ATOM 1421 O O . PRO A 1 189 ? -13.167 3.189 -3.600 1.00 98.31 189 PRO A O 1
ATOM 1424 N N . LYS A 1 190 ? -13.805 3.582 -5.721 1.00 98.25 190 LYS A N 1
ATOM 1425 C CA . LYS A 1 190 ? -14.498 4.846 -5.427 1.00 98.25 190 LYS A CA 1
ATOM 1426 C C . LYS A 1 190 ? -15.518 4.717 -4.288 1.00 98.25 190 LYS A C 1
ATOM 1428 O O . LYS A 1 190 ? -15.597 5.594 -3.441 1.00 98.25 190 LYS A O 1
ATOM 1433 N N . GLU A 1 191 ? -16.254 3.607 -4.227 1.00 98.38 191 GLU A N 1
ATOM 1434 C CA . GLU A 1 191 ? -17.196 3.340 -3.130 1.00 98.38 191 GLU A CA 1
ATOM 1435 C C . GLU A 1 191 ? -16.498 3.283 -1.758 1.00 98.38 191 GLU A C 1
ATOM 1437 O O . GLU A 1 191 ? -17.019 3.811 -0.775 1.00 98.38 191 GLU A O 1
ATOM 1442 N N . LEU A 1 192 ? -15.306 2.678 -1.688 1.00 98.56 192 LEU A N 1
ATOM 1443 C CA . LEU A 1 192 ? -14.527 2.581 -0.453 1.00 98.56 192 LEU A CA 1
ATOM 1444 C C . LEU A 1 192 ? -13.978 3.949 -0.036 1.00 98.56 192 LEU A C 1
ATOM 1446 O O . LEU A 1 192 ? -14.005 4.288 1.147 1.00 98.56 192 LEU A O 1
ATOM 1450 N N . GLU A 1 193 ? -13.525 4.748 -1.004 1.00 98.50 193 GLU A N 1
ATOM 1451 C CA . GLU A 1 193 ? -13.109 6.135 -0.782 1.00 98.50 193 GLU A CA 1
ATOM 1452 C C . GLU A 1 193 ? -14.268 6.986 -0.238 1.00 98.50 193 GLU A C 1
ATOM 1454 O O . GLU A 1 193 ? -14.123 7.659 0.783 1.00 98.50 193 GLU A O 1
ATOM 1459 N N . GLU A 1 194 ? -15.447 6.902 -0.861 1.00 98.00 194 GLU A N 1
ATOM 1460 C CA . GLU A 1 194 ? -16.654 7.606 -0.417 1.00 98.00 194 GLU A CA 1
ATOM 1461 C C . GLU A 1 194 ? -17.088 7.177 0.990 1.00 98.00 194 GLU A C 1
ATOM 1463 O O . GLU A 1 194 ? -17.494 8.019 1.797 1.00 98.00 194 GLU A O 1
ATOM 1468 N N . TYR A 1 195 ? -16.998 5.881 1.303 1.00 98.31 195 TYR A N 1
ATOM 1469 C CA . TYR A 1 195 ? -17.242 5.372 2.648 1.00 98.31 195 TYR A CA 1
ATOM 1470 C C . TYR A 1 195 ? -16.254 5.963 3.657 1.00 98.31 195 TYR A C 1
ATOM 1472 O O . TYR A 1 195 ? -16.686 6.507 4.676 1.00 98.31 195 TYR A O 1
ATOM 1480 N N . GLY A 1 196 ? -14.952 5.904 3.357 1.00 97.56 196 GLY A N 1
ATOM 1481 C CA . GLY A 1 196 ? -13.898 6.445 4.212 1.00 97.56 196 GLY A CA 1
ATOM 1482 C C . GLY A 1 196 ? -14.094 7.934 4.481 1.00 97.56 196 GLY A C 1
ATOM 1483 O O . GLY A 1 196 ? -14.066 8.356 5.635 1.00 97.56 196 GLY A O 1
ATOM 1484 N N . TRP A 1 197 ? -14.397 8.714 3.440 1.00 97.56 197 TRP A N 1
ATOM 1485 C CA . TRP A 1 197 ? -14.690 10.141 3.565 1.00 97.56 197 TRP A CA 1
ATOM 1486 C C . TRP A 1 197 ? -15.924 10.410 4.435 1.00 97.56 197 TRP A C 1
ATOM 1488 O O . TRP A 1 197 ? -15.873 11.227 5.353 1.00 97.56 197 TRP A O 1
ATOM 1498 N N . LYS A 1 198 ? -17.026 9.681 4.215 1.00 96.69 198 LYS A N 1
ATOM 1499 C CA . LYS A 1 198 ? -18.246 9.819 5.027 1.00 96.69 198 LYS A CA 1
ATOM 1500 C C . LYS A 1 198 ? -18.036 9.392 6.477 1.00 96.69 198 LYS A C 1
ATOM 1502 O O . LYS A 1 198 ? -18.642 9.982 7.363 1.00 96.69 198 LYS A O 1
ATOM 1507 N N . ALA A 1 199 ? -17.174 8.412 6.754 1.00 96.00 199 ALA A N 1
ATOM 1508 C CA . ALA A 1 199 ? -16.880 7.961 8.120 1.00 96.00 199 ALA A CA 1
ATOM 1509 C C . ALA A 1 199 ? -16.219 9.051 8.985 1.00 96.00 199 ALA A C 1
ATOM 1511 O O . ALA A 1 199 ? -16.155 8.922 10.206 1.00 96.00 199 ALA A O 1
ATOM 1512 N N . LYS A 1 200 ? -15.766 10.149 8.368 1.00 95.31 200 LYS A N 1
ATOM 1513 C CA . LYS A 1 200 ? -15.229 11.326 9.058 1.00 95.31 200 LYS A CA 1
ATOM 1514 C C . LYS A 1 200 ? -16.313 12.239 9.646 1.00 95.31 200 LYS A C 1
ATOM 1516 O O . LYS A 1 200 ? -15.982 13.041 10.507 1.00 95.31 200 LY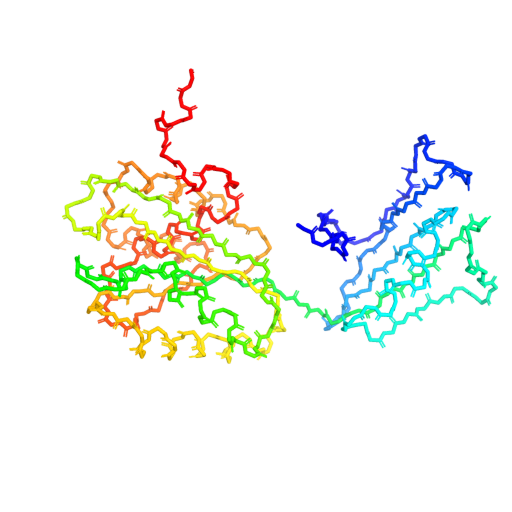S A O 1
ATOM 1521 N N . SER A 1 201 ? -17.582 12.100 9.247 1.00 93.50 201 SER A N 1
ATOM 1522 C CA . SER A 1 201 ? -18.704 12.921 9.747 1.00 93.50 201 SER A CA 1
ATOM 1523 C C . SER A 1 201 ? -19.963 12.120 10.113 1.00 93.50 201 SER A C 1
ATOM 1525 O O . SER A 1 201 ? -20.767 12.559 10.935 1.00 93.50 201 SER A O 1
ATOM 1527 N N . VAL A 1 202 ? -20.125 10.911 9.572 1.00 92.31 202 VAL A N 1
ATOM 1528 C CA . VAL A 1 202 ? -21.261 10.012 9.824 1.00 92.31 202 VAL A CA 1
ATOM 1529 C C . VAL A 1 202 ? -20.922 9.011 10.929 1.00 92.31 202 VAL A C 1
ATOM 1531 O O . VAL A 1 202 ? -19.812 8.484 10.987 1.00 92.31 202 VAL A O 1
ATOM 1534 N N . ILE A 1 203 ? -21.892 8.717 11.798 1.00 90.62 203 ILE A N 1
ATOM 1535 C CA . ILE A 1 203 ? -21.805 7.618 12.770 1.00 90.62 203 ILE A CA 1
ATOM 1536 C C . ILE A 1 203 ? -22.341 6.349 12.102 1.00 90.62 203 ILE A C 1
ATOM 1538 O O . ILE A 1 203 ? -23.543 6.220 11.873 1.00 90.62 203 ILE A O 1
ATOM 1542 N N . TYR A 1 204 ? -21.443 5.422 11.779 1.00 91.75 204 TYR A N 1
ATOM 1543 C CA . TYR A 1 204 ? -21.792 4.142 11.168 1.00 91.75 204 TYR A CA 1
ATOM 1544 C C . TYR A 1 204 ? -22.069 3.052 12.203 1.00 91.75 204 TYR A C 1
ATOM 1546 O O . TYR A 1 204 ? -21.571 3.081 13.326 1.00 91.75 204 TYR A O 1
ATOM 1554 N N . GLN A 1 205 ? -22.825 2.044 11.776 1.00 92.00 205 GLN A N 1
ATOM 1555 C CA . GLN A 1 205 ? -22.899 0.740 12.423 1.00 92.00 205 GLN A CA 1
ATOM 1556 C C . GLN A 1 205 ? -21.835 -0.203 11.837 1.00 92.00 205 GLN A C 1
ATOM 1558 O O . GLN A 1 205 ? -21.577 -0.143 10.629 1.00 92.00 205 GLN A O 1
ATOM 1563 N N . PRO A 1 206 ? -21.269 -1.139 12.625 1.00 92.19 206 PRO A N 1
ATOM 1564 C CA . PRO A 1 206 ? -20.264 -2.086 12.135 1.00 92.19 206 PRO A CA 1
ATOM 1565 C C . PRO A 1 206 ? -20.710 -2.889 10.905 1.00 92.19 206 PRO A C 1
ATOM 1567 O O . PRO A 1 206 ? -19.902 -3.164 10.021 1.00 92.19 206 PRO A O 1
ATOM 1570 N N . GLN A 1 207 ? -22.001 -3.222 10.801 1.00 95.56 207 GLN A N 1
ATOM 1571 C CA . GLN A 1 207 ? -22.530 -3.949 9.644 1.00 95.56 207 GLN A CA 1
ATOM 1572 C C . GLN A 1 207 ? -22.373 -3.162 8.333 1.00 95.56 207 GLN A C 1
ATOM 1574 O O . GLN A 1 207 ? -22.019 -3.745 7.315 1.00 95.56 207 GLN A O 1
ATOM 1579 N N . GLN A 1 208 ? -22.547 -1.838 8.362 1.00 96.50 208 GLN A N 1
ATOM 1580 C CA . GLN A 1 208 ? -22.401 -0.996 7.169 1.00 96.50 208 GLN A CA 1
ATOM 1581 C C . GLN A 1 208 ? -20.953 -1.002 6.658 1.00 96.50 208 GLN A C 1
ATOM 1583 O O . GLN A 1 208 ? -20.728 -1.032 5.452 1.00 96.50 208 GLN A O 1
ATOM 1588 N N . ALA A 1 209 ? -19.975 -1.032 7.571 1.00 97.19 209 ALA A N 1
ATOM 1589 C CA . ALA A 1 209 ? -18.562 -1.180 7.227 1.00 97.19 209 ALA A CA 1
ATOM 1590 C C . ALA A 1 209 ? -18.277 -2.539 6.567 1.00 97.19 209 ALA A C 1
ATOM 1592 O O . ALA A 1 209 ? -17.598 -2.601 5.545 1.00 97.19 209 ALA A O 1
ATOM 1593 N N . ARG A 1 210 ? -18.841 -3.626 7.117 1.00 98.25 210 ARG A N 1
ATOM 1594 C CA . ARG A 1 210 ? -18.709 -4.989 6.570 1.00 98.25 210 ARG A CA 1
ATOM 1595 C C . ARG A 1 210 ? -19.329 -5.121 5.179 1.00 98.25 210 ARG A C 1
ATOM 1597 O O . ARG A 1 210 ? -18.762 -5.798 4.324 1.00 98.25 210 ARG A O 1
ATOM 1604 N N . ASP A 1 211 ? -20.472 -4.481 4.949 1.00 98.31 211 ASP A N 1
ATOM 1605 C CA . ASP A 1 211 ? -21.152 -4.514 3.653 1.00 98.31 211 ASP A CA 1
ATOM 1606 C C . ASP A 1 211 ? -20.344 -3.781 2.576 1.00 98.31 211 ASP A C 1
ATOM 1608 O O . ASP A 1 211 ? -20.173 -4.318 1.481 1.00 98.31 211 ASP A O 1
ATOM 1612 N N . VAL A 1 212 ? -19.799 -2.599 2.896 1.00 98.44 212 VAL A N 1
ATOM 1613 C CA . VAL A 1 212 ? -18.875 -1.884 1.998 1.00 98.44 212 VAL A CA 1
ATOM 1614 C C . VAL A 1 212 ? -17.643 -2.739 1.736 1.00 98.44 212 VAL A C 1
ATOM 1616 O O . VAL A 1 212 ? -17.322 -2.981 0.577 1.00 98.44 212 VAL A O 1
ATOM 1619 N N . ALA A 1 213 ? -17.010 -3.266 2.788 1.00 98.50 213 ALA A N 1
ATOM 1620 C CA . ALA A 1 213 ? -15.800 -4.067 2.660 1.00 98.50 213 ALA A CA 1
ATOM 1621 C C . ALA A 1 213 ? -15.981 -5.242 1.684 1.00 98.50 213 ALA A C 1
ATOM 1623 O O . ALA A 1 213 ? -15.192 -5.398 0.751 1.00 98.50 213 ALA A O 1
ATOM 1624 N N . ARG A 1 214 ? -17.091 -5.984 1.813 1.00 98.44 214 ARG A N 1
ATOM 1625 C CA . ARG A 1 214 ? -17.443 -7.091 0.911 1.00 98.44 214 ARG A CA 1
ATOM 1626 C C . ARG A 1 214 ? -17.595 -6.644 -0.545 1.00 98.44 214 ARG A C 1
ATOM 1628 O O . ARG A 1 214 ? -17.154 -7.353 -1.443 1.00 98.44 214 ARG A O 1
ATOM 1635 N N . ARG A 1 215 ? -18.233 -5.496 -0.798 1.00 98.44 215 ARG A N 1
ATOM 1636 C CA . ARG A 1 215 ? -18.450 -4.982 -2.165 1.00 98.44 215 ARG A CA 1
ATOM 1637 C C . ARG A 1 215 ? -17.179 -4.425 -2.798 1.00 98.44 215 ARG A C 1
ATOM 1639 O O . ARG A 1 215 ? -17.067 -4.423 -4.020 1.00 98.44 215 ARG A O 1
ATOM 1646 N N . THR A 1 216 ? -16.225 -3.978 -1.985 1.00 98.50 216 THR A N 1
ATOM 1647 C CA . THR A 1 216 ? -15.004 -3.308 -2.449 1.00 98.50 216 THR A CA 1
ATOM 1648 C C . THR A 1 216 ? -13.754 -4.186 -2.380 1.00 98.50 216 THR A C 1
ATOM 1650 O O . THR A 1 216 ? -12.663 -3.688 -2.640 1.00 98.50 216 THR A O 1
ATOM 1653 N N . GLY A 1 217 ? -13.882 -5.467 -2.019 1.00 98.12 217 GLY A N 1
ATOM 1654 C CA . GLY A 1 217 ? -12.750 -6.399 -1.918 1.00 98.12 217 GLY A CA 1
ATOM 1655 C C . GLY A 1 217 ? -11.819 -6.126 -0.733 1.00 98.12 217 GLY A C 1
ATOM 1656 O O . GLY A 1 217 ? -10.629 -6.422 -0.804 1.00 98.12 217 GLY A O 1
ATOM 1657 N N . VAL A 1 218 ? -12.338 -5.513 0.334 1.00 98.75 218 VAL A N 1
ATOM 1658 C CA . VAL A 1 218 ? -11.623 -5.367 1.607 1.00 98.75 218 VAL A CA 1
ATOM 1659 C C . VAL A 1 218 ? -11.941 -6.569 2.476 1.00 98.75 218 VAL A C 1
ATOM 1661 O O . VAL A 1 218 ? -13.106 -6.896 2.701 1.00 98.75 218 VAL A O 1
ATOM 1664 N N . GLU A 1 219 ? -10.901 -7.168 3.031 1.00 98.69 219 GLU A N 1
ATOM 1665 C CA . GLU A 1 219 ? -11.016 -8.279 3.963 1.00 98.69 219 GLU A CA 1
ATOM 1666 C C . GLU A 1 219 ? -10.843 -7.777 5.395 1.00 98.69 219 GLU A C 1
ATOM 1668 O O . GLU A 1 219 ? -9.959 -6.969 5.687 1.00 98.69 219 GLU A O 1
ATOM 1673 N N . ILE A 1 220 ? -11.710 -8.241 6.295 1.00 98.75 220 ILE A N 1
ATOM 1674 C CA . ILE A 1 220 ? -11.739 -7.833 7.705 1.00 98.75 220 ILE A CA 1
ATOM 1675 C C . ILE A 1 220 ? -11.273 -9.006 8.559 1.00 98.75 220 ILE A C 1
ATOM 1677 O O . ILE A 1 220 ? -11.800 -10.112 8.452 1.00 98.75 220 ILE A O 1
ATOM 1681 N N . VAL A 1 221 ? -10.324 -8.745 9.453 1.00 98.31 221 VAL A N 1
ATOM 1682 C CA . VAL A 1 221 ? -9.754 -9.729 10.370 1.00 98.31 221 VAL A CA 1
ATOM 1683 C C . VAL A 1 221 ? -9.937 -9.246 11.803 1.00 98.31 221 VAL A C 1
ATOM 1685 O O . VAL A 1 221 ? -9.408 -8.214 12.218 1.00 98.31 221 VAL A O 1
ATOM 1688 N N . GLU A 1 222 ? -10.691 -10.017 12.576 1.00 98.00 222 GLU A N 1
ATOM 1689 C CA . GLU A 1 222 ? -10.835 -9.807 14.012 1.00 98.00 222 GLU A CA 1
ATOM 1690 C C . GLU A 1 222 ? -9.533 -10.192 14.727 1.00 98.00 222 GLU A C 1
ATOM 1692 O O . GLU A 1 222 ? -9.040 -11.312 14.572 1.00 98.00 222 GLU A O 1
ATOM 1697 N N . ILE A 1 223 ? -8.957 -9.255 15.487 1.00 98.44 223 ILE A N 1
ATOM 1698 C CA . ILE A 1 223 ? -7.739 -9.504 16.271 1.00 98.44 223 ILE A CA 1
ATOM 1699 C C . ILE A 1 223 ? -8.116 -9.842 17.712 1.00 98.44 223 ILE A C 1
ATOM 1701 O O . ILE A 1 223 ? -7.748 -10.909 18.206 1.00 98.44 223 ILE A O 1
ATOM 1705 N N . THR A 1 224 ? -8.859 -8.941 18.360 1.00 97.44 224 THR A N 1
ATOM 1706 C CA . THR A 1 224 ? -9.411 -9.134 19.712 1.00 97.44 224 THR A CA 1
ATOM 1707 C C . THR A 1 224 ? -10.901 -8.814 19.809 1.00 97.44 224 THR A C 1
ATOM 1709 O O . THR A 1 224 ? -11.537 -9.292 20.741 1.00 97.44 224 THR A O 1
ATOM 1712 N N . GLY A 1 225 ? -11.460 -8.074 18.845 1.00 95.69 225 GLY A N 1
ATOM 1713 C CA . GLY A 1 225 ? -12.892 -7.803 18.750 1.00 95.69 225 GLY A CA 1
ATOM 1714 C C . GLY A 1 225 ? -13.240 -6.986 17.504 1.00 95.69 225 GLY A C 1
ATOM 1715 O O . GLY A 1 225 ? -12.462 -6.907 16.548 1.00 95.69 225 GLY A O 1
ATOM 1716 N N . THR A 1 226 ? -14.433 -6.391 17.477 1.00 95.31 226 THR A N 1
ATOM 1717 C CA . THR A 1 226 ? -15.038 -5.916 16.218 1.00 95.31 226 THR A CA 1
ATOM 1718 C C . THR A 1 226 ? -15.366 -4.429 16.182 1.00 95.31 226 THR A C 1
ATOM 1720 O O . THR A 1 226 ? -15.699 -3.921 15.106 1.00 95.31 226 THR A O 1
ATOM 1723 N N . ARG A 1 227 ? -15.256 -3.698 17.299 1.00 92.25 227 ARG A N 1
ATOM 1724 C CA . ARG A 1 227 ? -15.548 -2.252 17.323 1.00 92.25 227 ARG A CA 1
ATOM 1725 C C . ARG A 1 227 ? -14.669 -1.460 16.352 1.00 92.25 227 ARG A C 1
ATOM 1727 O O . ARG A 1 227 ? -15.181 -0.563 15.682 1.00 92.25 227 ARG A O 1
ATOM 1734 N N . GLY A 1 228 ? -13.400 -1.847 16.191 1.00 94.69 228 GLY A N 1
ATOM 1735 C CA . GLY A 1 228 ? -12.463 -1.224 15.250 1.00 94.69 228 GLY A CA 1
ATOM 1736 C C . GLY A 1 228 ? -12.821 -1.387 13.764 1.00 94.69 228 GLY A C 1
ATOM 1737 O O . GLY A 1 228 ? -12.183 -0.777 12.910 1.00 94.69 228 GLY A O 1
ATOM 1738 N N . THR A 1 229 ? -13.842 -2.177 13.408 1.00 97.31 229 THR A N 1
ATOM 1739 C CA . THR A 1 229 ? -14.181 -2.466 12.000 1.00 97.31 229 THR A CA 1
ATOM 1740 C C . THR A 1 229 ? -14.421 -1.198 11.177 1.00 97.31 229 THR A C 1
ATOM 1742 O O . THR A 1 229 ? -13.952 -1.102 10.045 1.00 97.31 229 THR A O 1
ATOM 1745 N N . ILE A 1 230 ? -15.140 -0.216 11.733 1.00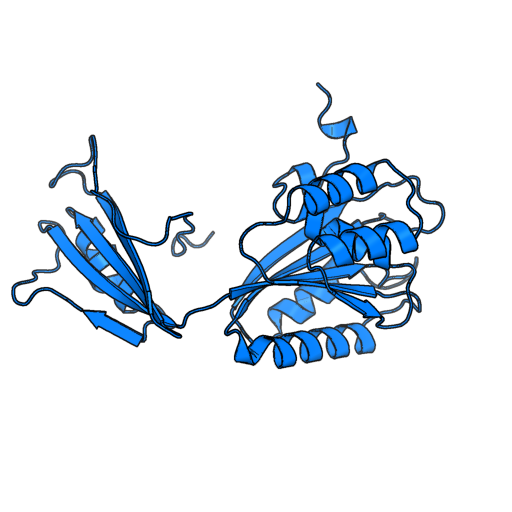 96.75 230 ILE A N 1
ATOM 1746 C CA . ILE A 1 230 ? -15.481 1.023 11.017 1.00 96.75 230 ILE A CA 1
ATOM 1747 C C . ILE A 1 230 ? -14.208 1.782 10.645 1.00 96.75 230 ILE A C 1
ATOM 1749 O O . ILE A 1 230 ? -14.014 2.121 9.477 1.00 96.75 230 ILE A O 1
ATOM 1753 N N . GLY A 1 231 ? -13.328 2.030 11.617 1.00 96.56 231 GLY A N 1
ATOM 1754 C CA . GLY A 1 231 ? -12.125 2.806 11.360 1.00 96.56 231 GLY A CA 1
ATOM 1755 C C . GLY A 1 231 ? -11.094 2.050 10.536 1.00 96.56 231 GLY A C 1
ATOM 1756 O O . GLY A 1 231 ? -10.509 2.654 9.642 1.00 96.56 231 GLY A O 1
ATOM 1757 N N . ALA A 1 232 ? -10.945 0.735 10.724 1.00 98.06 232 ALA A N 1
ATOM 1758 C CA . ALA A 1 232 ? -10.040 -0.073 9.908 1.00 98.06 232 ALA A CA 1
ATOM 1759 C C . ALA A 1 232 ? -10.437 -0.035 8.418 1.00 98.06 232 ALA A C 1
ATOM 1761 O O . ALA A 1 232 ? -9.591 0.218 7.558 1.00 98.06 232 ALA A O 1
ATOM 1762 N N . VAL A 1 233 ? -11.724 -0.197 8.089 1.00 98.69 233 VAL A N 1
ATOM 1763 C CA . VAL A 1 233 ? -12.198 -0.103 6.695 1.00 98.69 233 VAL A CA 1
ATOM 1764 C C . VAL A 1 233 ? -12.084 1.335 6.171 1.00 98.69 233 VAL A C 1
ATOM 1766 O O . VAL A 1 233 ? -11.602 1.553 5.057 1.00 98.69 233 VAL A O 1
ATOM 1769 N N . ALA A 1 234 ? -12.457 2.335 6.977 1.00 98.12 234 ALA A N 1
ATOM 1770 C CA . ALA A 1 234 ? -12.369 3.743 6.588 1.00 98.12 234 ALA A CA 1
ATOM 1771 C C . ALA A 1 234 ? -10.921 4.191 6.333 1.00 98.12 234 ALA A C 1
ATOM 1773 O O . ALA A 1 234 ? -10.672 4.987 5.428 1.00 98.12 234 ALA A O 1
ATOM 1774 N N . ALA A 1 235 ? -9.954 3.654 7.081 1.00 98.25 235 ALA A N 1
ATOM 1775 C CA . ALA A 1 235 ? -8.537 3.932 6.892 1.00 98.25 235 ALA A CA 1
ATOM 1776 C C . ALA A 1 235 ? -8.028 3.501 5.514 1.00 98.25 235 ALA A C 1
ATOM 1778 O O . ALA A 1 235 ? -7.221 4.219 4.924 1.00 98.25 235 ALA A O 1
ATOM 1779 N N . ILE A 1 236 ? -8.521 2.378 4.981 1.00 98.69 236 ILE A N 1
ATOM 1780 C CA . ILE A 1 236 ? -8.202 1.955 3.611 1.00 98.69 236 ILE A CA 1
ATOM 1781 C C . ILE A 1 236 ? -8.833 2.928 2.616 1.00 98.69 236 ILE A C 1
ATOM 1783 O O . ILE A 1 236 ? -8.133 3.415 1.734 1.00 98.69 236 ILE A O 1
ATOM 1787 N N . GLY A 1 237 ? -10.111 3.282 2.790 1.00 98.44 237 GLY A N 1
ATOM 1788 C CA . GLY A 1 237 ? -10.794 4.251 1.923 1.00 98.44 237 GLY A CA 1
ATOM 1789 C C . GLY A 1 237 ? -10.116 5.618 1.865 1.00 98.44 237 GLY A C 1
ATOM 1790 O O . GLY A 1 237 ? -10.020 6.227 0.804 1.00 98.44 237 GLY A O 1
ATOM 1791 N N . CYS A 1 238 ? -9.571 6.079 2.987 1.00 98.31 238 CYS A N 1
ATOM 1792 C CA . CYS A 1 238 ? -8.890 7.366 3.080 1.00 98.31 238 CYS A CA 1
ATOM 1793 C C . CYS A 1 238 ? -7.401 7.327 2.698 1.00 98.31 238 CYS A C 1
ATOM 1795 O O . CYS A 1 238 ? -6.748 8.373 2.703 1.00 98.31 238 CYS A O 1
ATOM 1797 N N . PHE A 1 239 ? -6.825 6.158 2.411 1.00 98.06 239 PHE A N 1
ATOM 1798 C CA . PHE A 1 239 ? -5.371 5.974 2.425 1.00 98.06 239 PHE A CA 1
ATOM 1799 C C . PHE A 1 239 ? -4.623 6.842 1.398 1.00 98.06 239 PHE A C 1
ATOM 1801 O O . PHE A 1 239 ? -3.546 7.378 1.693 1.00 98.06 239 PHE A O 1
ATOM 1808 N N . ASP A 1 240 ? -5.216 7.030 0.214 1.00 96.19 240 ASP A N 1
ATOM 1809 C CA . ASP A 1 240 ? -4.641 7.817 -0.884 1.00 96.19 240 ASP A CA 1
ATOM 1810 C C . ASP A 1 240 ? -5.236 9.227 -1.028 1.00 96.19 240 ASP A C 1
ATOM 1812 O O . ASP A 1 240 ? -4.855 9.963 -1.933 1.00 96.19 240 ASP A O 1
ATOM 1816 N N . LEU A 1 241 ? -6.057 9.684 -0.075 1.00 95.62 241 LEU A N 1
ATOM 1817 C CA . LEU A 1 241 ? -6.671 11.022 -0.090 1.00 95.62 241 LEU A CA 1
ATOM 1818 C C . LEU A 1 241 ? -5.688 12.191 0.167 1.00 95.62 241 LEU A C 1
ATOM 1820 O O . LEU A 1 241 ? -6.093 13.336 0.371 1.00 95.62 241 LEU A O 1
ATOM 1824 N N . GLY A 1 242 ? -4.377 11.940 0.193 1.00 93.06 242 GLY A N 1
ATOM 1825 C CA . GLY A 1 242 ? -3.372 12.981 0.424 1.00 93.06 242 GLY A CA 1
ATOM 1826 C C . GLY A 1 242 ? -3.531 13.649 1.796 1.00 93.06 242 GLY A C 1
ATOM 1827 O O . GLY A 1 242 ? -3.475 12.962 2.820 1.00 93.06 242 GLY A O 1
ATOM 1828 N N . MET A 1 243 ? -3.698 14.978 1.809 1.00 92.69 243 MET A N 1
ATOM 1829 C CA . MET A 1 243 ? -3.931 15.773 3.027 1.00 92.69 243 MET A CA 1
ATOM 1830 C C . MET A 1 243 ? -5.333 15.557 3.614 1.00 92.69 243 MET A C 1
ATOM 1832 O O . MET A 1 243 ? -5.495 15.617 4.830 1.00 92.69 243 MET A O 1
ATOM 1836 N N . LYS A 1 244 ? -6.329 15.219 2.783 1.00 95.00 244 LYS A N 1
ATOM 1837 C CA . LYS A 1 244 ? -7.711 14.967 3.228 1.00 95.00 244 LYS A CA 1
ATOM 1838 C C . LYS A 1 244 ? -7.840 13.759 4.157 1.00 95.00 244 LYS A C 1
ATOM 1840 O O . LYS A 1 244 ? -8.793 13.671 4.918 1.00 95.00 244 LYS A O 1
ATOM 1845 N N . ALA A 1 245 ? -6.865 12.850 4.150 1.00 95.44 245 ALA A N 1
ATOM 1846 C CA . ALA A 1 245 ? -6.807 11.758 5.118 1.00 95.44 245 ALA A CA 1
ATOM 1847 C C . ALA A 1 245 ? -6.621 12.258 6.568 1.00 95.44 245 ALA A C 1
ATOM 1849 O O . ALA A 1 245 ? -7.110 11.627 7.505 1.00 95.44 245 ALA A O 1
ATOM 1850 N N . ALA A 1 246 ? -5.918 13.382 6.753 1.00 93.38 246 ALA A N 1
ATOM 1851 C CA . ALA A 1 246 ? -5.552 13.916 8.064 1.00 93.38 246 ALA A CA 1
ATOM 1852 C C . ALA A 1 246 ? -6.554 14.942 8.622 1.00 93.38 246 ALA A C 1
ATOM 1854 O O . ALA A 1 246 ? -6.601 15.116 9.833 1.00 93.38 246 ALA A O 1
ATOM 1855 N N . GLY A 1 247 ? -7.342 15.601 7.767 1.00 92.88 247 GLY A N 1
ATOM 1856 C CA . GLY A 1 247 ? -8.341 16.602 8.174 1.00 92.88 247 GLY A CA 1
ATOM 1857 C C . GLY A 1 247 ? -9.771 16.071 8.119 1.00 92.88 247 GLY A C 1
ATOM 1858 O O . GLY A 1 247 ? -10.038 15.054 7.480 1.00 92.88 247 GLY A O 1
ATOM 1859 N N . LEU A 1 248 ? -10.701 16.732 8.792 1.00 93.94 248 LEU A N 1
ATOM 1860 C CA . LEU A 1 248 ? -12.143 16.485 8.739 1.00 93.94 248 LEU A CA 1
ATOM 1861 C C . LEU A 1 248 ? -12.787 17.239 7.560 1.00 93.94 248 LEU A C 1
ATOM 1863 O O . LEU A 1 248 ? -12.159 18.149 7.026 1.00 93.94 248 LEU A O 1
ATOM 1867 N N . PRO A 1 249 ? -13.996 16.863 7.098 1.00 93.12 249 PRO A N 1
ATOM 1868 C CA . PRO A 1 249 ? -14.660 17.551 5.989 1.00 93.12 249 PRO A CA 1
ATOM 1869 C C . PRO A 1 249 ? -14.723 19.076 6.151 1.00 93.12 249 PRO A C 1
ATOM 1871 O O . PRO A 1 249 ? -14.384 19.788 5.209 1.00 93.12 249 PRO A O 1
ATOM 1874 N N . GLU A 1 250 ? -15.041 19.554 7.353 1.00 92.44 250 GLU A N 1
ATOM 1875 C CA . GLU A 1 250 ? -15.110 20.972 7.715 1.00 92.44 250 GLU A CA 1
ATOM 1876 C C . GLU A 1 250 ? -13.776 21.726 7.568 1.00 92.44 250 GLU A C 1
ATOM 1878 O O . GLU A 1 250 ? -13.786 22.929 7.329 1.00 92.44 250 GLU A O 1
ATOM 1883 N N . ASP A 1 251 ? -12.627 21.041 7.628 1.00 91.75 251 ASP A N 1
ATOM 1884 C CA . ASP A 1 251 ? -11.308 21.670 7.448 1.00 91.75 251 ASP A CA 1
ATOM 1885 C C . ASP A 1 251 ? -11.047 22.084 5.986 1.00 91.75 251 ASP A C 1
ATOM 1887 O O . ASP A 1 251 ? -10.082 22.795 5.698 1.00 91.75 251 ASP A O 1
ATOM 1891 N N . PHE A 1 252 ? -11.868 21.606 5.043 1.00 90.75 252 PHE A N 1
ATOM 1892 C CA . PHE A 1 252 ? -11.709 21.834 3.601 1.00 90.75 252 PHE A CA 1
ATOM 1893 C C . PHE A 1 252 ? -12.873 22.602 2.971 1.00 90.75 252 PHE A C 1
ATOM 1895 O O . PHE A 1 252 ? -12.866 22.827 1.759 1.00 90.75 252 PHE A O 1
ATOM 1902 N N . GLU A 1 253 ? -13.868 22.991 3.764 1.00 81.88 253 GLU A N 1
ATOM 1903 C CA . GLU A 1 253 ? -14.946 23.871 3.326 1.00 81.88 253 GLU A CA 1
ATOM 1904 C C . GLU A 1 253 ? -14.416 25.312 3.352 1.00 81.88 253 GLU A C 1
ATOM 1906 O O . GLU A 1 253 ? -14.129 25.868 4.410 1.00 81.88 253 GLU A O 1
ATOM 1911 N N . SER A 1 254 ? -14.189 25.878 2.160 1.00 61.34 254 SER A N 1
ATOM 1912 C CA . SER A 1 254 ? -13.804 27.286 1.953 1.00 61.34 254 SER A CA 1
ATOM 1913 C C . SER A 1 254 ? -14.984 28.074 1.412 1.00 61.34 254 SER A C 1
ATOM 1915 O O . SER A 1 254 ? -15.626 27.550 0.472 1.00 61.34 254 SER A O 1
#

Foldseek 3Di:
DPPLDDDDDDDAAFDDDDPDPCDLQNKDKDWGHWHDDPFKIKTKMKIHAACLCVRVPVVCPDPQFPGKDFDPPDDRHRNDIGIIITMGTDWWKKKKKKDDQAAQVDDDQQVLQVVLLVPDPFFAWDDKDKFQFAPPAPDAHPRRIIIMTMGTHRPVCVVVSVVSVLVSSLVRGPGLAMKMKMDIHDDFDPLLLVLLLVRRHDDDDLVVLVVSCVVRVMDMDTNRHRPGSSNNSSCSSCVPVVCSRVDHPVVPDD

Secondary structure (DSSP, 8-state):
--TT-------SEE-----TT--TTT-EEEEEEEEEETTEEEEEEEEETTHHHIIIIIGGGSTT--EEE--TT---STTS-EEEEEEEE--EEEEEEEE----SSS--HHHHHHHHHHH--SSEEEEEEEEE--TT-SS--TT-EEEEEEEEE-GGGHHHHHHHHHHHHHHH---SS-EEEEEESSS--HHHHHHHHHTTTS---HHHHHHHHHHHTEEEEESS-STTHHHHHHHHHTTT-GGGGTS-GGGG--

pLDDT: mean 92.11, std 9.31, range [41.53, 98.88]

Radius of gyration: 21.57 Å; chains: 1; bounding box: 50×43×59 Å

Sequence (254 aa):
MEGNTIVMDTIIGEGELHFGPASKDLGGQGLRSLVVDGDEVRTTWVGLAGASVGVGACMPQGPGTIAAEYPDDVKIGGAHKVEVTIITPKLVRIIVSVDDTDTREKGASWSMILKAARECPIGTFLKHKIIQLNPNVPQKTTNCSSSGVSFAVRESEIPALLDYFREAFRNNTYSQETTMAYFVGLRIPKELEEYGWKAKSVIYQPQQARDVARRTGVEIVEITGTRGTIGAVAAIGCFDLGMKAAGLPEDFES